Protein AF-A0A0S3RW88-F1 (afdb_monomer_lite)

Radius of gyration: 32.14 Å; chains: 1; bounding box: 77×31×117 Å

pLDDT: mean 81.36, std 10.89, range [35.03, 95.81]

Organism: NCBI:txid157739

Structure (mmCIF, N/CA/C/O backbone):
data_AF-A0A0S3RW88-F1
#
_entry.id   AF-A0A0S3RW88-F1
#
loop_
_atom_site.group_PDB
_atom_site.id
_atom_site.type_symbol
_atom_site.label_atom_id
_atom_site.label_alt_id
_atom_site.label_comp_id
_atom_site.label_asym_id
_atom_site.label_entity_id
_atom_site.label_seq_id
_atom_site.pdbx_PDB_ins_code
_atom_site.Cartn_x
_atom_site.Cartn_y
_atom_site.Cartn_z
_atom_site.occupancy
_atom_site.B_iso_or_equiv
_atom_site.auth_seq_id
_atom_site.auth_comp_id
_atom_site.auth_asym_id
_atom_site.auth_atom_id
_atom_site.pdbx_PDB_model_num
ATOM 1 N N . MET A 1 1 ? 28.737 15.268 -73.684 1.00 35.03 1 MET A N 1
ATOM 2 C CA . MET A 1 1 ? 29.223 15.616 -72.335 1.00 35.03 1 MET A CA 1
ATOM 3 C C . MET A 1 1 ? 28.100 15.257 -71.378 1.00 35.03 1 MET A C 1
ATOM 5 O O . MET A 1 1 ? 27.169 16.032 -71.216 1.00 35.03 1 MET A O 1
ATOM 9 N N . GLU A 1 2 ? 28.095 14.009 -70.914 1.00 37.69 2 GLU A N 1
ATOM 10 C CA . GLU A 1 2 ? 27.066 13.479 -70.016 1.00 37.69 2 GLU A CA 1
ATOM 11 C C . GLU A 1 2 ? 27.342 13.990 -68.601 1.00 37.69 2 GLU A C 1
ATOM 13 O O . GLU A 1 2 ? 28.443 13.830 -68.076 1.00 37.69 2 GLU A O 1
ATOM 18 N N . ILE A 1 3 ? 26.358 14.665 -68.015 1.00 40.94 3 ILE A N 1
ATOM 19 C CA . ILE A 1 3 ? 26.418 15.163 -66.643 1.00 40.94 3 ILE A CA 1
ATOM 20 C C . ILE A 1 3 ? 26.003 13.999 -65.740 1.00 40.94 3 ILE A C 1
ATOM 22 O O . ILE A 1 3 ? 24.859 13.553 -65.779 1.00 40.94 3 ILE A O 1
ATOM 26 N N . SER A 1 4 ? 26.944 13.493 -64.948 1.00 43.41 4 SER A N 1
ATOM 27 C CA . SER A 1 4 ? 26.723 12.463 -63.935 1.00 43.41 4 SER A CA 1
ATOM 28 C C . SER A 1 4 ? 25.819 12.989 -62.813 1.00 43.41 4 SER A C 1
ATOM 30 O O . SER A 1 4 ? 26.250 13.712 -61.919 1.00 43.41 4 SER A O 1
ATOM 32 N N . SER A 1 5 ? 24.544 12.611 -62.842 1.00 47.09 5 SER A N 1
ATOM 33 C CA . SER A 1 5 ? 23.534 12.989 -61.847 1.00 47.09 5 SER A CA 1
ATOM 34 C C . SER A 1 5 ? 23.153 11.819 -60.934 1.00 47.09 5 SER A C 1
ATOM 36 O O . SER A 1 5 ? 21.983 11.496 -60.760 1.00 47.09 5 SER A O 1
ATOM 38 N N . SER A 1 6 ? 24.134 11.180 -60.296 1.00 44.53 6 SER A N 1
ATOM 39 C CA . SER A 1 6 ? 23.879 10.236 -59.199 1.00 44.53 6 SER A CA 1
ATOM 40 C C . SER A 1 6 ? 24.257 10.867 -57.859 1.00 44.53 6 SER A C 1
ATOM 42 O O . SER A 1 6 ? 25.219 10.462 -57.206 1.00 44.53 6 SER A O 1
ATOM 44 N N . LEU A 1 7 ? 23.495 11.878 -57.433 1.00 46.88 7 LEU A N 1
ATOM 45 C CA . LEU A 1 7 ? 23.444 12.248 -56.019 1.00 46.88 7 LEU A CA 1
ATOM 46 C C . LEU A 1 7 ? 22.752 11.096 -55.285 1.00 46.88 7 LEU A C 1
ATOM 48 O O . LEU A 1 7 ? 21.527 11.015 -55.230 1.00 46.88 7 LEU A O 1
ATOM 52 N N . HIS A 1 8 ? 23.536 10.155 -54.762 1.00 56.28 8 HIS A N 1
ATOM 53 C CA . HIS A 1 8 ? 23.023 9.162 -53.829 1.00 56.28 8 HIS A CA 1
ATOM 54 C C . HIS A 1 8 ? 22.662 9.886 -52.533 1.00 56.28 8 HIS A C 1
ATOM 56 O O . HIS A 1 8 ? 23.506 10.080 -51.660 1.00 56.28 8 HIS A O 1
ATOM 62 N N . PHE A 1 9 ? 21.409 10.324 -52.419 1.00 69.06 9 PHE A N 1
ATOM 63 C CA . PHE A 1 9 ? 20.893 10.835 -51.159 1.00 69.06 9 PHE A CA 1
ATOM 64 C C . PHE A 1 9 ? 21.013 9.726 -50.117 1.00 69.06 9 PHE A C 1
ATOM 66 O O . PHE A 1 9 ? 20.508 8.613 -50.299 1.00 69.06 9 PHE A O 1
ATOM 73 N N . MET A 1 10 ? 21.713 10.020 -49.025 1.00 79.38 10 MET A N 1
ATOM 74 C CA . MET A 1 10 ? 21.667 9.168 -47.849 1.00 79.38 10 MET A CA 1
ATOM 75 C C . MET A 1 10 ? 20.208 9.139 -47.398 1.00 79.38 10 MET A C 1
ATOM 77 O O . MET A 1 10 ? 19.621 10.194 -47.199 1.00 79.38 10 MET A O 1
ATOM 81 N N . THR A 1 11 ? 19.611 7.951 -47.332 1.00 87.31 11 THR A N 1
ATOM 82 C CA . THR A 1 11 ? 18.253 7.744 -46.811 1.00 87.31 11 THR A CA 1
ATOM 83 C C . THR A 1 11 ? 18.341 7.076 -45.441 1.00 87.31 11 THR A C 1
ATOM 85 O O . THR A 1 11 ? 19.317 6.353 -45.194 1.00 87.31 11 THR A O 1
ATOM 88 N N . PRO A 1 12 ? 17.340 7.228 -44.554 1.00 87.19 12 PRO A N 1
ATOM 89 C CA . PRO A 1 12 ? 17.371 6.578 -43.244 1.00 87.19 12 PRO A CA 1
ATOM 90 C C . PRO A 1 12 ? 17.507 5.053 -43.346 1.00 87.19 12 PRO A C 1
ATOM 92 O O . PRO A 1 12 ? 18.296 4.445 -42.627 1.00 87.19 12 PRO A O 1
ATOM 95 N N . LYS A 1 13 ? 16.814 4.414 -44.299 1.00 86.75 13 LYS A N 1
ATOM 96 C CA . LYS A 1 13 ? 16.942 2.972 -44.578 1.00 86.75 13 LYS A CA 1
ATOM 97 C C . LYS A 1 13 ? 18.361 2.558 -44.991 1.00 86.75 13 LYS A C 1
ATOM 99 O O . LYS A 1 13 ? 18.870 1.538 -44.514 1.00 86.75 13 LYS A O 1
ATOM 104 N N . LEU A 1 14 ? 19.004 3.330 -45.873 1.00 86.44 14 LEU A N 1
ATOM 105 C CA . LEU A 1 14 ? 20.379 3.056 -46.297 1.00 86.44 14 LEU A CA 1
ATOM 106 C C . LEU A 1 14 ? 21.348 3.196 -45.118 1.00 86.44 14 LEU A C 1
ATOM 108 O O . LEU A 1 14 ? 22.191 2.322 -44.918 1.00 86.44 14 LEU A O 1
ATOM 112 N N . LEU A 1 15 ? 21.187 4.248 -44.310 1.00 87.69 15 LEU A N 1
ATOM 113 C CA . LEU A 1 15 ? 22.019 4.484 -43.134 1.00 87.69 15 LEU A CA 1
ATOM 114 C C . LEU A 1 15 ? 21.889 3.347 -42.113 1.00 87.69 15 LEU A C 1
ATOM 116 O O . LEU A 1 15 ? 22.904 2.768 -41.731 1.00 87.69 15 LEU A O 1
ATOM 120 N N . ARG A 1 16 ? 20.659 2.948 -41.758 1.00 89.62 16 ARG A N 1
ATOM 121 C CA . ARG A 1 16 ? 20.396 1.799 -40.873 1.00 89.62 16 ARG A CA 1
ATOM 122 C C . ARG A 1 16 ? 21.113 0.538 -41.352 1.00 89.62 16 ARG A C 1
ATOM 124 O O . ARG A 1 16 ? 21.865 -0.072 -40.598 1.00 89.62 16 ARG A O 1
ATOM 131 N N . THR A 1 17 ? 20.969 0.206 -42.637 1.00 87.06 17 THR A N 1
ATOM 132 C CA . THR A 1 17 ? 21.605 -0.979 -43.242 1.00 87.06 17 THR A CA 1
ATOM 133 C C . THR A 1 17 ? 23.132 -0.943 -43.121 1.00 87.06 17 THR A C 1
ATOM 135 O O . THR A 1 17 ? 23.762 -1.964 -42.837 1.00 87.06 17 THR A O 1
ATOM 138 N N . LEU A 1 18 ? 23.747 0.224 -43.337 1.00 86.62 18 LEU A N 1
ATOM 139 C CA . LEU A 1 18 ? 25.196 0.390 -43.222 1.00 86.62 18 LEU A CA 1
ATOM 140 C C . LEU A 1 18 ? 25.676 0.250 -41.774 1.00 86.62 18 LEU A C 1
ATOM 142 O O . LEU A 1 18 ? 26.698 -0.399 -41.541 1.00 86.62 18 LEU A O 1
ATOM 146 N N . LEU A 1 19 ? 24.944 0.822 -40.817 1.00 87.06 19 LEU A N 1
ATOM 147 C CA . LEU A 1 19 ? 25.287 0.769 -39.396 1.00 87.06 19 LEU A CA 1
ATOM 148 C C . LEU A 1 19 ? 25.163 -0.645 -38.829 1.00 87.06 19 LEU A C 1
ATOM 150 O O . LEU A 1 19 ? 26.108 -1.118 -38.199 1.00 87.06 19 LEU A O 1
ATOM 154 N N . ILE A 1 20 ? 24.074 -1.349 -39.150 1.00 87.50 20 ILE A N 1
ATOM 155 C CA . ILE A 1 20 ? 23.849 -2.746 -38.746 1.00 87.50 20 ILE A CA 1
ATOM 156 C C . ILE A 1 20 ? 24.973 -3.646 -39.281 1.00 87.50 20 ILE A C 1
ATOM 158 O O . ILE A 1 20 ? 25.571 -4.422 -38.538 1.00 87.50 20 ILE A O 1
ATOM 162 N N . ARG A 1 21 ? 25.331 -3.510 -40.567 1.00 84.88 21 ARG A N 1
ATOM 163 C CA . ARG A 1 21 ? 26.385 -4.335 -41.189 1.00 84.88 21 ARG A CA 1
ATOM 164 C C . ARG A 1 21 ? 27.776 -4.071 -40.628 1.00 84.88 21 ARG A C 1
ATOM 166 O O . ARG A 1 21 ? 28.598 -4.982 -40.590 1.00 84.88 21 ARG A O 1
ATOM 173 N N . ARG A 1 22 ? 28.081 -2.818 -40.289 1.00 79.06 22 ARG A N 1
ATOM 174 C CA . ARG A 1 22 ? 29.433 -2.408 -39.889 1.00 79.06 22 ARG A CA 1
ATOM 175 C C . ARG A 1 22 ? 29.649 -2.413 -38.377 1.00 79.06 22 ARG A C 1
ATOM 177 O O . ARG A 1 22 ? 30.801 -2.245 -37.992 1.00 79.06 22 ARG A O 1
ATOM 184 N N . LYS A 1 23 ? 28.595 -2.583 -37.563 1.00 69.38 23 LYS A N 1
ATOM 185 C CA . LYS A 1 23 ? 28.635 -2.517 -36.088 1.00 69.38 23 LYS A CA 1
ATOM 186 C C . LYS A 1 23 ? 29.467 -1.330 -35.591 1.00 69.38 23 LYS A C 1
ATOM 188 O O . LYS A 1 23 ? 30.365 -1.480 -34.771 1.00 69.38 23 LYS A O 1
ATOM 193 N N . ARG A 1 24 ? 29.250 -0.155 -36.190 1.00 66.44 24 ARG A N 1
ATOM 194 C CA . ARG A 1 24 ? 30.041 1.033 -35.857 1.00 66.44 24 ARG A CA 1
ATOM 195 C C . ARG A 1 24 ? 29.577 1.597 -34.527 1.00 66.44 24 ARG A C 1
ATOM 197 O O . ARG A 1 24 ? 28.447 2.061 -34.425 1.00 66.44 24 ARG A O 1
ATOM 204 N N . GLU A 1 25 ? 30.485 1.603 -33.567 1.00 59.81 25 GLU A N 1
ATOM 205 C CA . GLU A 1 25 ? 30.359 2.371 -32.337 1.00 59.81 25 GLU A CA 1
ATOM 206 C C . GLU A 1 25 ? 30.762 3.818 -32.625 1.00 59.81 25 GLU A C 1
ATOM 208 O O . GLU A 1 25 ? 31.811 4.091 -33.220 1.00 59.81 25 GLU A O 1
ATOM 213 N N . PHE A 1 26 ? 29.915 4.761 -32.235 1.00 66.25 26 PHE A N 1
ATOM 214 C CA . PHE A 1 26 ? 30.247 6.177 -32.281 1.00 66.25 26 PHE A CA 1
ATOM 215 C C . PHE A 1 26 ? 30.673 6.618 -30.882 1.00 66.25 26 PHE A C 1
ATOM 217 O O . PHE A 1 26 ? 30.132 6.160 -29.882 1.00 66.25 26 PHE A O 1
ATOM 224 N N . LYS A 1 27 ? 31.654 7.520 -30.815 1.00 68.88 27 LYS A N 1
ATOM 225 C CA . LYS A 1 27 ? 32.153 8.063 -29.541 1.00 68.88 27 LYS A CA 1
ATOM 226 C C . LYS A 1 27 ? 31.468 9.366 -29.129 1.00 68.88 27 LYS A C 1
ATOM 228 O O . LYS A 1 27 ? 31.556 9.747 -27.969 1.00 68.88 27 LYS A O 1
ATOM 233 N N . ASP A 1 28 ? 30.822 10.053 -30.072 1.00 83.62 28 ASP A N 1
ATOM 234 C CA . ASP A 1 28 ? 30.107 11.301 -29.808 1.00 83.62 28 ASP A CA 1
ATOM 235 C C . ASP A 1 28 ? 28.610 11.044 -29.617 1.00 83.62 28 ASP A C 1
ATOM 237 O O . ASP A 1 28 ? 27.907 10.623 -30.540 1.00 83.62 28 ASP A O 1
ATOM 241 N N . ARG A 1 29 ? 28.127 11.343 -28.410 1.00 84.06 29 ARG A N 1
ATOM 242 C CA . ARG A 1 29 ? 26.732 11.167 -28.005 1.00 84.06 29 ARG A CA 1
ATOM 243 C C . ARG A 1 29 ? 25.775 12.004 -28.850 1.00 84.06 29 ARG A C 1
ATOM 245 O O . ARG A 1 29 ? 24.722 11.505 -29.241 1.00 84.06 29 ARG A O 1
ATOM 252 N N . ASN A 1 30 ? 26.133 13.250 -29.154 1.00 86.62 30 ASN A N 1
ATOM 253 C CA . ASN A 1 30 ? 25.253 14.143 -29.908 1.00 86.62 30 ASN A CA 1
ATOM 254 C C . ASN A 1 30 ? 25.086 13.651 -31.348 1.00 86.62 30 ASN A C 1
ATOM 256 O O . ASN A 1 30 ? 23.960 13.539 -31.834 1.00 86.62 30 ASN A O 1
ATOM 260 N N . ALA A 1 31 ? 26.184 13.259 -32.003 1.00 87.38 31 ALA A N 1
ATOM 261 C CA . ALA A 1 31 ? 26.123 12.624 -33.314 1.00 87.38 31 ALA A CA 1
ATOM 262 C C . ALA A 1 31 ? 25.291 11.331 -33.309 1.00 87.38 31 ALA A C 1
ATOM 264 O O . ALA A 1 31 ? 24.544 11.098 -34.260 1.00 87.38 31 ALA A O 1
ATOM 265 N N . MET A 1 32 ? 25.369 10.502 -32.260 1.00 86.50 32 MET A N 1
ATOM 266 C CA . MET A 1 32 ? 24.546 9.287 -32.161 1.00 86.50 32 MET A CA 1
ATOM 267 C C . MET A 1 32 ? 23.061 9.589 -32.058 1.00 86.50 32 MET A C 1
ATOM 269 O O . MET A 1 32 ? 22.279 8.985 -32.787 1.00 86.50 32 MET A O 1
ATOM 273 N N . ILE A 1 33 ? 22.679 10.531 -31.197 1.00 88.88 33 ILE A N 1
ATOM 274 C CA . ILE A 1 33 ? 21.278 10.921 -31.024 1.00 88.88 33 ILE A CA 1
ATOM 275 C C . ILE A 1 33 ? 20.720 11.487 -32.333 1.00 88.88 33 ILE A C 1
ATOM 277 O O . ILE A 1 33 ? 19.652 11.061 -32.762 1.00 88.88 33 ILE A O 1
ATOM 281 N N . LEU A 1 34 ? 21.468 12.357 -33.021 1.00 89.69 34 LEU A N 1
ATOM 282 C CA . LEU A 1 34 ? 21.076 12.884 -34.335 1.00 89.69 34 LEU A CA 1
ATOM 283 C C . LEU A 1 34 ? 20.964 11.775 -35.391 1.00 89.69 34 LEU A C 1
ATOM 285 O O . LEU A 1 34 ? 20.054 11.771 -36.221 1.00 89.69 34 LEU A O 1
ATOM 289 N N . THR A 1 35 ? 21.876 10.802 -35.356 1.00 89.62 35 THR A N 1
ATOM 290 C CA . THR A 1 35 ? 21.844 9.641 -36.255 1.00 89.62 35 THR A CA 1
ATOM 2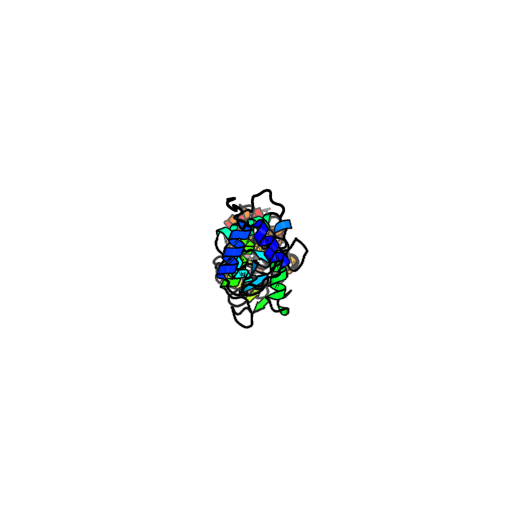91 C C . THR A 1 35 ? 20.618 8.774 -35.983 1.00 89.62 35 THR A C 1
ATOM 293 O O . THR A 1 35 ? 19.966 8.330 -36.929 1.00 89.62 35 THR A O 1
ATOM 296 N N . LEU A 1 36 ? 20.283 8.547 -34.710 1.00 91.12 36 LEU A N 1
ATOM 297 C CA . LEU A 1 36 ? 19.084 7.827 -34.300 1.00 91.12 36 LEU A CA 1
ATOM 298 C C . LEU A 1 36 ? 17.834 8.579 -34.759 1.00 91.12 36 LEU A C 1
ATOM 300 O O . LEU A 1 36 ? 16.996 7.994 -35.434 1.00 91.12 36 LEU A O 1
ATOM 304 N N . GLU A 1 37 ? 17.736 9.875 -34.473 1.00 91.25 37 GLU A N 1
ATOM 305 C CA . GLU A 1 37 ? 16.624 10.728 -34.895 1.00 91.25 37 GLU A CA 1
ATOM 306 C C . GLU A 1 37 ? 16.382 10.638 -36.405 1.00 91.25 37 GLU A C 1
ATOM 308 O O . GLU A 1 37 ? 15.253 10.402 -36.850 1.00 91.25 37 GLU A O 1
ATOM 313 N N . TYR A 1 38 ? 17.458 10.723 -37.189 1.00 90.62 38 TYR A N 1
ATOM 314 C CA . TYR A 1 38 ? 17.403 10.553 -38.632 1.00 90.62 38 TYR A CA 1
ATOM 315 C C . TYR A 1 38 ? 16.965 9.137 -39.040 1.00 90.62 38 TYR A C 1
ATOM 317 O O . TYR A 1 38 ? 16.101 8.990 -39.903 1.00 90.62 38 TYR A O 1
ATOM 325 N N . CYS A 1 39 ? 17.498 8.088 -38.399 1.00 89.12 39 CYS A N 1
ATOM 326 C CA . CYS A 1 39 ? 17.121 6.689 -38.651 1.00 89.12 39 CYS A CA 1
ATOM 327 C C . CYS A 1 39 ? 15.656 6.385 -38.317 1.00 89.12 39 CYS A C 1
ATOM 329 O O . CYS A 1 39 ? 15.074 5.486 -38.921 1.00 89.12 39 CYS A O 1
ATOM 331 N N . LEU A 1 40 ? 15.076 7.113 -37.363 1.00 89.19 40 LEU A N 1
ATOM 332 C CA . LEU A 1 40 ? 13.672 7.009 -36.985 1.00 89.19 40 LEU A CA 1
ATOM 333 C C . LEU A 1 40 ? 12.781 7.954 -37.817 1.00 89.19 40 LEU A C 1
ATOM 335 O O . LEU A 1 40 ? 11.558 7.928 -37.672 1.00 89.19 40 LEU A O 1
ATOM 339 N N . HIS A 1 41 ? 13.344 8.829 -38.662 1.00 87.88 41 HIS A N 1
ATOM 340 C CA . HIS A 1 41 ? 12.597 9.868 -39.384 1.00 87.88 41 HIS A CA 1
ATOM 341 C C . HIS A 1 41 ? 11.526 9.303 -40.324 1.00 87.88 41 HIS A C 1
ATOM 343 O O . HIS A 1 41 ? 10.406 9.806 -40.339 1.00 87.88 41 HIS A O 1
ATOM 349 N N . ASP A 1 42 ? 11.850 8.229 -41.044 1.00 85.19 42 ASP A N 1
ATOM 350 C CA . ASP A 1 42 ? 10.976 7.571 -42.022 1.00 85.19 42 ASP A CA 1
ATOM 351 C C . ASP A 1 42 ? 10.045 6.504 -41.415 1.00 85.19 42 ASP A C 1
ATOM 353 O O . ASP A 1 42 ? 9.341 5.809 -42.152 1.00 85.19 42 ASP A O 1
ATOM 357 N N . LEU A 1 43 ? 10.008 6.370 -40.083 1.00 79.50 43 LEU A N 1
ATOM 358 C CA . LEU A 1 43 ? 9.090 5.454 -39.412 1.00 79.50 43 LEU A CA 1
ATOM 359 C C . LEU A 1 43 ? 7.654 5.980 -39.489 1.00 79.50 43 LEU A C 1
ATOM 361 O O . LEU A 1 43 ? 7.268 6.925 -38.801 1.00 79.50 43 LEU A O 1
ATOM 365 N N . GLN A 1 44 ? 6.853 5.326 -40.326 1.00 71.44 44 GLN A N 1
ATOM 366 C CA . GLN A 1 44 ? 5.406 5.508 -40.407 1.00 71.44 44 GLN A CA 1
ATOM 367 C C . GLN A 1 44 ? 4.681 4.391 -39.649 1.00 71.44 44 GLN A C 1
ATOM 369 O O . GLN A 1 44 ? 5.242 3.319 -39.420 1.00 71.44 44 GLN A O 1
ATOM 374 N N . LYS A 1 45 ? 3.405 4.613 -39.300 1.00 63.31 45 LYS A N 1
ATOM 375 C CA . LYS A 1 45 ? 2.608 3.675 -38.487 1.00 63.31 45 LYS A CA 1
ATOM 376 C C . LYS A 1 45 ? 2.437 2.264 -39.093 1.00 63.31 45 LYS A C 1
ATOM 378 O O . LYS A 1 45 ? 2.006 1.353 -38.403 1.00 63.31 45 LYS A O 1
ATOM 383 N N . SER A 1 46 ? 2.784 2.066 -40.363 1.00 57.66 46 SER A N 1
ATOM 384 C CA . SER A 1 46 ? 2.659 0.799 -41.094 1.00 57.66 46 SER A CA 1
ATOM 385 C C . SER A 1 46 ? 3.980 0.046 -41.316 1.00 57.66 46 SER A C 1
ATOM 387 O O . SER A 1 46 ? 3.975 -0.984 -41.991 1.00 57.66 46 SER A O 1
ATOM 389 N N . LEU A 1 47 ? 5.120 0.537 -40.809 1.00 60.56 47 LEU A N 1
ATOM 390 C CA . LEU A 1 47 ? 6.417 -0.101 -41.059 1.00 60.56 47 LEU A CA 1
ATOM 391 C C . LEU A 1 47 ? 6.649 -1.343 -40.182 1.00 60.56 47 LEU A C 1
ATOM 393 O O . LEU A 1 47 ? 6.434 -1.312 -38.974 1.00 60.56 47 LEU A O 1
ATOM 397 N N . GLN A 1 48 ? 7.187 -2.403 -40.790 1.00 65.88 48 GLN A N 1
ATOM 398 C CA . GLN A 1 48 ? 7.738 -3.558 -40.076 1.00 65.88 48 GLN A CA 1
ATOM 399 C C . GLN A 1 48 ? 9.045 -3.164 -39.374 1.00 65.88 48 GLN A C 1
ATOM 401 O O . GLN A 1 48 ? 9.963 -2.634 -40.008 1.00 65.88 48 GLN A O 1
ATOM 406 N N . PHE A 1 49 ? 9.149 -3.441 -38.073 1.00 73.25 49 PHE A N 1
ATOM 407 C CA . PHE A 1 49 ? 10.306 -3.082 -37.241 1.00 73.25 49 PHE A CA 1
ATOM 408 C C . PHE A 1 49 ? 11.576 -3.891 -37.554 1.00 73.25 49 PHE A C 1
ATOM 410 O O . PHE A 1 49 ? 12.643 -3.584 -37.028 1.00 73.25 49 PHE A O 1
ATOM 417 N N . ASP A 1 50 ? 11.504 -4.855 -38.478 1.00 78.06 50 ASP A N 1
ATOM 418 C CA . ASP A 1 50 ? 12.625 -5.672 -38.973 1.00 78.06 50 ASP A CA 1
ATOM 419 C C . ASP A 1 50 ? 13.808 -4.832 -39.444 1.00 78.06 50 ASP A C 1
A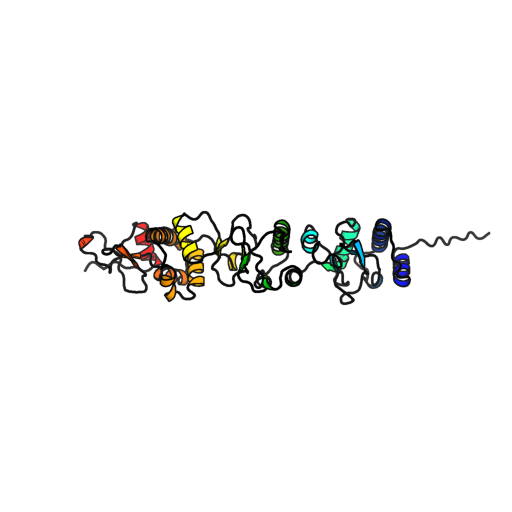TOM 421 O O . ASP A 1 50 ? 14.968 -5.190 -39.262 1.00 78.06 50 ASP A O 1
ATOM 425 N N . CYS A 1 51 ? 13.517 -3.657 -39.993 1.00 80.19 51 CYS A N 1
ATOM 426 C CA . CYS A 1 51 ? 14.520 -2.711 -40.460 1.00 80.19 51 CYS A CA 1
ATOM 427 C C . CYS A 1 51 ? 15.273 -1.962 -39.342 1.00 80.19 51 CYS A C 1
ATOM 429 O O . CYS A 1 51 ? 16.220 -1.234 -39.646 1.00 80.19 51 CYS A O 1
ATOM 431 N N . LEU A 1 52 ? 14.853 -2.099 -38.081 1.00 84.19 52 LEU A N 1
ATOM 432 C CA . LEU A 1 52 ? 15.543 -1.566 -36.902 1.00 84.19 52 LEU A CA 1
ATOM 433 C C . LEU A 1 52 ? 16.358 -2.635 -36.167 1.00 84.19 52 LEU A C 1
ATOM 435 O O . LEU A 1 52 ? 17.219 -2.269 -35.374 1.00 84.19 52 LEU A O 1
ATOM 439 N N . CYS A 1 53 ? 16.119 -3.923 -36.437 1.00 87.38 53 CYS A N 1
ATOM 440 C CA . CYS A 1 53 ? 16.783 -5.017 -35.734 1.00 87.38 53 CYS A CA 1
ATOM 441 C C . CYS A 1 53 ? 18.312 -4.951 -35.903 1.00 87.38 53 CYS A C 1
ATOM 443 O O . CYS A 1 53 ? 18.824 -4.870 -37.024 1.00 87.38 53 CYS A O 1
ATOM 445 N N . GLY A 1 54 ? 19.043 -5.015 -34.790 1.00 86.19 54 GLY A N 1
ATOM 446 C CA . GLY A 1 54 ? 20.498 -4.927 -34.730 1.00 86.19 54 GLY A CA 1
ATOM 447 C C . GLY A 1 54 ? 21.064 -3.511 -34.864 1.00 86.19 54 GLY A C 1
ATOM 448 O O . GLY A 1 54 ? 22.274 -3.378 -35.047 1.00 86.19 54 GLY A O 1
ATOM 449 N N . LEU A 1 55 ? 20.240 -2.453 -34.823 1.00 89.38 55 LEU A N 1
ATOM 450 C CA . LEU A 1 55 ? 20.704 -1.063 -34.938 1.00 89.38 55 LEU A CA 1
ATOM 451 C C . LEU A 1 55 ? 21.356 -0.596 -33.621 1.00 89.38 55 LEU A C 1
ATOM 453 O O . LEU A 1 55 ? 20.619 -0.371 -32.662 1.00 89.38 55 LEU A O 1
ATOM 457 N N . PRO A 1 56 ? 22.689 -0.386 -33.554 1.00 89.19 56 PRO A N 1
ATOM 458 C CA . PRO A 1 56 ? 23.423 -0.130 -32.309 1.00 89.19 56 PRO A CA 1
ATOM 459 C C . PRO A 1 56 ? 23.415 1.360 -31.936 1.00 89.19 56 PRO A C 1
ATOM 461 O O . PRO A 1 56 ? 24.462 1.994 -31.830 1.00 89.19 56 PRO A O 1
ATOM 464 N N . LEU A 1 57 ? 22.224 1.953 -31.851 1.00 89.88 57 LEU A N 1
ATOM 465 C CA . LEU A 1 57 ? 22.050 3.394 -31.642 1.00 89.88 57 LEU A CA 1
ATOM 466 C C . LEU A 1 57 ? 21.166 3.746 -30.447 1.00 89.88 57 LEU A C 1
ATOM 468 O O . LEU A 1 57 ? 20.935 4.930 -30.234 1.00 89.88 57 LEU A O 1
ATOM 472 N N . LEU A 1 58 ? 20.639 2.773 -29.703 1.00 90.44 58 LEU A N 1
ATOM 473 C CA . LEU A 1 58 ? 19.703 3.047 -28.616 1.00 90.44 58 LEU A CA 1
ATOM 474 C C . LEU A 1 58 ? 20.476 3.551 -27.384 1.00 90.44 58 LEU A C 1
ATOM 476 O O . LEU A 1 58 ? 21.207 2.757 -26.792 1.00 90.44 58 LEU A O 1
ATOM 480 N N . PRO A 1 59 ? 20.362 4.837 -26.994 1.00 90.69 59 PRO A N 1
ATOM 481 C CA . PRO A 1 59 ? 21.053 5.353 -25.818 1.00 90.69 59 PRO A CA 1
ATOM 482 C C . PRO A 1 59 ? 20.407 4.814 -24.543 1.00 90.69 59 PRO A C 1
ATOM 484 O O . PRO A 1 59 ? 19.182 4.855 -24.397 1.00 90.69 59 PRO A O 1
ATOM 487 N N . VAL A 1 60 ? 21.235 4.355 -23.610 1.00 90.44 60 VAL A N 1
ATOM 488 C CA . VAL A 1 60 ? 20.800 3.895 -22.288 1.00 90.44 60 VAL A CA 1
ATOM 489 C C . VAL A 1 60 ? 21.342 4.799 -21.178 1.00 90.44 60 VAL A C 1
ATOM 491 O O . VAL A 1 60 ? 22.281 5.571 -21.372 1.00 90.44 60 VAL A O 1
ATOM 494 N N . ALA A 1 61 ? 20.708 4.757 -20.008 1.00 87.38 61 ALA A N 1
ATOM 495 C CA . ALA A 1 61 ? 20.902 5.715 -18.924 1.00 87.38 61 ALA A CA 1
ATOM 496 C C . ALA A 1 61 ? 22.281 5.630 -18.245 1.00 87.38 61 ALA A C 1
ATOM 498 O O . ALA A 1 61 ? 22.676 6.577 -17.569 1.00 87.38 61 ALA A O 1
ATOM 499 N N . ASP A 1 62 ? 23.034 4.540 -18.434 1.00 86.62 62 ASP A N 1
ATOM 500 C CA . ASP A 1 62 ? 24.442 4.451 -18.009 1.00 86.62 62 ASP A CA 1
ATOM 501 C C . ASP A 1 62 ? 25.409 5.228 -18.927 1.00 86.62 62 ASP A C 1
ATOM 503 O O . ASP A 1 62 ? 26.606 5.304 -18.650 1.00 86.62 62 ASP A O 1
ATOM 507 N N . GLY A 1 63 ? 24.894 5.831 -20.005 1.00 85.31 63 GLY A N 1
ATOM 508 C CA . GLY A 1 63 ? 25.659 6.580 -20.998 1.00 85.31 63 GLY A CA 1
ATOM 509 C C . GLY A 1 63 ? 26.216 5.723 -22.136 1.00 85.31 63 GLY A C 1
ATOM 510 O O . GLY A 1 63 ? 26.854 6.271 -23.038 1.00 85.31 63 GLY A O 1
ATOM 511 N N . SER A 1 64 ? 25.985 4.408 -22.112 1.00 88.62 64 SER A N 1
ATOM 512 C CA . SER A 1 64 ? 26.316 3.502 -23.208 1.00 88.62 64 SER A CA 1
ATOM 513 C C . SER A 1 64 ? 25.206 3.454 -24.267 1.00 88.62 64 SER A C 1
ATOM 515 O O . SER A 1 64 ? 24.183 4.142 -24.184 1.00 88.62 64 SER A O 1
ATOM 517 N N . PHE A 1 65 ? 25.434 2.659 -25.311 1.00 87.88 65 PHE A N 1
ATOM 518 C CA . PHE A 1 65 ? 24.486 2.460 -26.398 1.00 87.88 65 PHE A CA 1
ATOM 519 C C . PHE A 1 65 ? 24.290 0.971 -26.639 1.00 87.88 65 PHE A C 1
ATOM 521 O O . PHE A 1 65 ? 25.252 0.202 -26.642 1.00 87.88 65 PHE A O 1
ATOM 528 N N . THR A 1 66 ? 23.046 0.581 -26.890 1.00 90.00 66 THR A N 1
ATOM 529 C CA . THR A 1 66 ? 22.660 -0.801 -27.170 1.00 90.00 66 THR A CA 1
ATOM 530 C C . THR A 1 66 ? 21.992 -0.936 -28.540 1.00 90.00 66 THR A C 1
ATOM 532 O O . THR A 1 66 ? 21.663 0.056 -29.205 1.00 90.00 66 THR A O 1
ATOM 535 N N . SER A 1 67 ? 21.844 -2.173 -29.008 1.00 90.12 67 SER A N 1
ATOM 536 C CA . SER A 1 67 ? 21.115 -2.486 -30.234 1.00 90.12 67 SER A CA 1
ATOM 537 C C . SER A 1 67 ? 19.612 -2.488 -30.009 1.00 90.12 67 SER A C 1
ATOM 539 O O . SER A 1 67 ? 19.151 -2.906 -28.959 1.00 90.12 67 SER A O 1
ATOM 541 N N . ILE A 1 68 ? 18.845 -2.038 -31.006 1.00 89.88 68 ILE A N 1
ATOM 542 C CA . ILE A 1 68 ? 17.401 -2.292 -31.059 1.00 89.88 68 ILE A CA 1
ATOM 543 C C . ILE A 1 68 ? 17.208 -3.693 -31.621 1.00 89.88 68 ILE A C 1
ATOM 545 O O . ILE A 1 68 ? 17.511 -3.920 -32.790 1.00 89.88 68 ILE A O 1
ATOM 549 N N . ASP A 1 69 ? 16.689 -4.617 -30.823 1.00 90.06 69 ASP A N 1
ATOM 550 C CA . ASP A 1 69 ? 16.478 -6.003 -31.240 1.00 90.06 69 ASP A CA 1
ATOM 551 C C . ASP A 1 69 ? 15.007 -6.417 -31.200 1.00 90.06 69 ASP A C 1
ATOM 553 O O . ASP A 1 69 ? 14.147 -5.745 -30.622 1.00 90.06 69 ASP A O 1
ATOM 557 N N . MET A 1 70 ? 14.703 -7.532 -31.865 1.00 87.88 70 MET A N 1
ATOM 558 C CA . MET A 1 70 ? 13.367 -8.122 -31.854 1.00 87.88 70 MET A CA 1
ATOM 559 C C . MET A 1 70 ? 12.980 -8.617 -30.469 1.00 87.88 70 MET A C 1
ATOM 561 O O . MET A 1 70 ? 13.825 -8.996 -29.657 1.00 87.88 70 MET A O 1
ATOM 565 N N . LYS A 1 71 ? 11.674 -8.662 -30.202 1.00 85.69 71 LYS A N 1
ATOM 566 C CA . LYS A 1 71 ? 11.171 -9.197 -28.939 1.00 85.69 71 LYS A CA 1
ATOM 567 C C . LYS A 1 71 ? 11.707 -10.615 -28.689 1.00 85.69 71 LYS A C 1
ATOM 569 O O . LYS A 1 71 ? 11.600 -11.495 -29.536 1.00 85.69 71 LYS A O 1
ATOM 574 N N . GLY A 1 72 ? 12.265 -10.829 -27.496 1.00 79.50 72 GLY A N 1
ATOM 575 C CA . GLY A 1 72 ? 12.854 -12.109 -27.083 1.00 79.50 72 GLY A CA 1
ATOM 576 C C . GLY A 1 72 ? 14.316 -12.309 -27.496 1.00 79.50 72 GLY A C 1
ATOM 577 O O . GLY A 1 72 ? 14.924 -13.291 -27.078 1.00 79.50 72 GLY A O 1
ATOM 578 N N . VAL A 1 73 ? 14.894 -11.382 -28.265 1.00 81.56 73 VAL A N 1
ATOM 579 C CA . VAL A 1 73 ? 16.325 -11.355 -28.578 1.00 81.56 73 VAL A CA 1
ATOM 580 C C . VAL A 1 73 ? 17.019 -10.404 -27.605 1.00 81.56 73 VAL A C 1
ATOM 582 O O . VAL A 1 73 ? 16.715 -9.215 -27.563 1.00 81.56 73 VAL A O 1
ATOM 585 N N . GLY A 1 74 ? 17.957 -10.939 -26.822 1.00 76.75 74 GLY A N 1
ATOM 586 C CA . GLY A 1 74 ? 18.728 -10.162 -25.851 1.00 76.75 74 GLY A CA 1
ATOM 587 C C . GLY A 1 74 ? 17.943 -9.765 -24.598 1.00 76.75 74 GLY A C 1
ATOM 588 O O . GLY A 1 74 ? 16.878 -10.307 -24.290 1.00 76.75 74 GLY A O 1
ATOM 589 N N . GLU A 1 75 ? 18.513 -8.831 -23.842 1.00 82.44 75 GLU A N 1
ATOM 590 C CA . GLU A 1 75 ? 17.867 -8.270 -22.658 1.00 82.44 75 GLU A CA 1
ATOM 591 C C . GLU A 1 75 ? 16.798 -7.247 -23.050 1.00 82.44 75 GLU A C 1
ATOM 593 O O . GLU A 1 75 ? 16.882 -6.580 -24.082 1.00 82.44 75 GLU A O 1
ATOM 598 N N . ARG A 1 76 ? 15.766 -7.138 -22.211 1.00 87.06 76 ARG A N 1
ATOM 599 C CA . ARG A 1 76 ? 14.680 -6.178 -22.397 1.00 87.06 76 ARG A CA 1
ATOM 600 C C . ARG A 1 76 ? 15.167 -4.781 -22.028 1.00 87.06 76 ARG A C 1
ATOM 602 O O . ARG A 1 76 ? 15.748 -4.607 -20.959 1.00 87.06 76 ARG A O 1
ATOM 609 N N . VAL A 1 77 ? 14.864 -3.807 -22.880 1.00 89.31 77 VAL A N 1
ATOM 610 C CA . VAL A 1 77 ? 15.160 -2.393 -22.634 1.00 89.31 77 VAL A CA 1
ATOM 611 C C . VAL A 1 77 ? 13.861 -1.674 -22.283 1.00 89.31 77 VAL A C 1
ATOM 613 O O . VAL A 1 77 ? 12.824 -1.874 -22.919 1.00 89.31 77 VAL A O 1
ATOM 616 N N . TYR A 1 78 ? 13.895 -0.857 -21.241 1.00 88.56 78 TYR A N 1
ATOM 617 C CA . TYR A 1 78 ? 12.742 -0.151 -20.710 1.00 88.56 78 TYR A CA 1
ATOM 618 C C . TYR A 1 78 ? 12.759 1.304 -21.135 1.00 88.56 78 TYR A C 1
ATOM 620 O O . TYR A 1 78 ? 13.776 1.984 -21.015 1.00 88.56 78 TYR A O 1
ATOM 628 N N . ILE A 1 79 ? 11.613 1.789 -21.596 1.00 88.62 79 ILE A N 1
ATOM 629 C CA . ILE A 1 79 ? 11.370 3.211 -21.813 1.00 88.62 79 ILE A CA 1
ATOM 630 C C . ILE A 1 79 ? 10.364 3.712 -20.779 1.00 88.62 79 ILE A C 1
ATOM 632 O O . ILE A 1 79 ? 9.316 3.101 -20.563 1.00 88.62 79 ILE A O 1
ATOM 636 N N . ALA A 1 80 ? 10.715 4.815 -20.129 1.00 84.88 80 ALA A N 1
ATOM 637 C CA . ALA A 1 80 ? 9.909 5.446 -19.097 1.00 84.88 80 ALA A CA 1
ATOM 638 C C . ALA A 1 80 ? 8.889 6.428 -19.694 1.00 84.88 80 ALA A C 1
ATOM 640 O O . ALA A 1 80 ? 9.198 7.181 -20.627 1.00 84.88 80 ALA A O 1
ATOM 641 N N . ARG A 1 81 ? 7.684 6.448 -19.115 1.00 79.38 81 ARG A N 1
ATOM 642 C CA . ARG A 1 81 ? 6.640 7.457 -19.326 1.00 79.38 81 ARG A CA 1
ATOM 643 C C . ARG A 1 81 ? 6.659 8.446 -18.154 1.00 79.38 81 ARG A C 1
ATOM 645 O O . ARG A 1 81 ? 6.278 8.110 -17.036 1.00 79.38 81 ARG A O 1
ATOM 652 N N . GLY A 1 82 ? 7.102 9.677 -18.409 1.00 74.94 82 GLY A N 1
ATOM 653 C CA . GLY A 1 82 ? 7.161 10.727 -17.385 1.00 74.94 82 GLY A CA 1
ATOM 654 C C . GLY A 1 82 ? 8.181 10.427 -16.279 1.00 74.94 82 GLY A C 1
ATOM 655 O O . GLY A 1 82 ? 9.335 10.105 -16.563 1.00 74.94 82 GLY A O 1
ATOM 656 N N . ASP A 1 83 ? 7.749 10.515 -15.019 1.00 69.56 83 ASP A N 1
ATOM 657 C CA . ASP A 1 83 ? 8.629 10.476 -13.835 1.00 69.56 83 ASP A CA 1
ATOM 658 C C . ASP A 1 83 ? 9.175 9.074 -13.496 1.00 69.56 83 ASP A C 1
ATOM 660 O O . ASP A 1 83 ? 10.034 8.913 -12.628 1.00 69.56 83 ASP A O 1
ATOM 664 N N . GLU A 1 84 ? 8.727 8.052 -14.226 1.00 73.56 84 GLU A N 1
ATOM 665 C CA . GLU A 1 84 ? 9.197 6.663 -14.165 1.00 73.56 84 GLU A CA 1
ATOM 666 C C . GLU A 1 84 ? 10.723 6.514 -14.259 1.00 73.56 84 GLU A C 1
ATOM 668 O O . GLU A 1 84 ? 11.302 5.592 -13.681 1.00 73.56 84 GLU A O 1
ATOM 673 N N . CYS A 1 85 ? 11.383 7.446 -14.951 1.00 73.06 85 CYS A N 1
ATOM 674 C CA . CYS A 1 85 ? 12.835 7.505 -15.062 1.00 73.06 85 CYS A CA 1
ATOM 675 C C . CYS A 1 85 ? 13.526 7.485 -13.696 1.00 73.06 85 CYS A C 1
ATOM 677 O O . CYS A 1 85 ? 14.493 6.748 -13.512 1.00 73.06 85 CYS A O 1
ATOM 679 N N . GLY A 1 86 ? 13.028 8.262 -12.727 1.00 74.81 86 GLY A N 1
ATOM 680 C CA . GLY A 1 86 ? 13.643 8.355 -11.399 1.00 74.81 86 GLY A CA 1
ATOM 681 C C . GLY A 1 86 ? 13.554 7.052 -10.602 1.00 74.81 86 GLY A C 1
ATOM 682 O O . GLY A 1 86 ? 14.404 6.781 -9.763 1.00 74.81 86 GLY A O 1
ATOM 683 N N . LEU A 1 87 ? 12.572 6.208 -10.917 1.00 75.62 87 LEU A N 1
ATOM 684 C CA . LEU A 1 87 ? 12.331 4.926 -10.255 1.00 75.62 87 LEU A CA 1
ATOM 685 C C . LEU A 1 87 ? 13.401 3.884 -10.625 1.00 75.62 87 LEU A C 1
ATOM 687 O O . LEU A 1 87 ? 13.745 3.027 -9.814 1.00 75.62 87 LEU A O 1
ATOM 691 N N . LEU A 1 88 ? 13.936 3.976 -11.846 1.00 76.31 88 LEU A N 1
ATOM 692 C CA . LEU A 1 88 ? 14.880 3.012 -12.424 1.00 76.31 88 LEU A CA 1
ATOM 693 C C . LEU A 1 88 ? 16.326 3.505 -12.501 1.00 76.31 88 LEU A C 1
ATOM 695 O O . LEU A 1 88 ? 17.233 2.699 -12.743 1.00 76.31 88 LEU A O 1
ATOM 699 N N . LYS A 1 89 ? 16.530 4.817 -12.336 1.00 71.75 89 LYS A N 1
ATOM 700 C CA . LYS A 1 89 ? 17.795 5.512 -12.595 1.00 71.75 89 LYS A CA 1
ATOM 701 C C . LYS A 1 89 ? 18.977 4.954 -11.809 1.00 71.75 89 LYS A C 1
ATOM 703 O O . LYS A 1 89 ? 20.088 5.011 -12.309 1.00 71.75 89 LYS A O 1
ATOM 708 N N . ASP A 1 90 ? 18.745 4.380 -10.635 1.00 72.19 90 ASP A N 1
ATOM 709 C CA . ASP A 1 90 ? 19.823 3.876 -9.775 1.00 72.19 90 ASP A CA 1
ATOM 710 C C . ASP A 1 90 ? 19.953 2.342 -9.814 1.00 72.19 90 ASP A C 1
ATOM 712 O O . ASP A 1 90 ? 20.813 1.765 -9.154 1.00 72.19 90 ASP A O 1
ATOM 716 N N . SER A 1 91 ? 19.099 1.657 -10.583 1.00 70.19 91 SER A N 1
ATOM 717 C CA . SER A 1 91 ? 18.885 0.205 -10.466 1.00 70.19 91 SER A CA 1
ATOM 718 C C . SER A 1 91 ? 19.287 -0.569 -11.713 1.00 70.19 91 SER A C 1
ATOM 720 O O . SER A 1 91 ? 19.924 -1.618 -11.637 1.00 70.19 91 SER A O 1
ATOM 722 N N . ILE A 1 92 ? 18.849 -0.083 -12.875 1.00 77.19 92 ILE A N 1
ATOM 723 C CA . ILE A 1 92 ? 18.958 -0.793 -14.154 1.00 77.19 92 ILE A CA 1
ATOM 724 C C . ILE A 1 92 ? 19.326 0.174 -15.281 1.00 77.19 92 ILE A C 1
ATOM 726 O O . ILE A 1 92 ? 18.727 0.169 -16.352 1.00 77.19 92 ILE A O 1
ATOM 730 N N . THR A 1 93 ? 20.336 1.008 -15.037 1.00 82.38 93 THR A N 1
ATOM 731 C CA . THR A 1 93 ? 20.812 2.042 -15.972 1.00 82.38 93 THR A CA 1
ATOM 732 C C . THR A 1 93 ? 21.174 1.503 -17.358 1.00 82.38 93 THR A C 1
ATOM 734 O O . THR A 1 93 ? 20.845 2.134 -18.355 1.00 82.38 93 THR A O 1
ATOM 737 N N . HIS A 1 94 ? 21.768 0.310 -17.429 1.00 84.69 94 HIS A N 1
ATOM 738 C CA . HIS A 1 94 ? 22.123 -0.385 -18.675 1.00 84.69 94 HIS A CA 1
ATOM 739 C C . HIS A 1 94 ? 20.914 -0.923 -19.467 1.00 84.69 94 HIS A C 1
ATOM 741 O O . HIS A 1 94 ? 21.041 -1.257 -20.642 1.00 84.69 94 HIS A O 1
ATOM 747 N N . GLN A 1 95 ? 19.735 -1.019 -18.840 1.00 86.12 95 GLN A N 1
ATOM 748 C CA . GLN A 1 95 ? 18.481 -1.480 -19.457 1.00 86.12 95 GLN A CA 1
ATOM 749 C C . GLN A 1 95 ? 17.443 -0.362 -19.579 1.00 86.12 95 GLN A C 1
ATOM 751 O O . GLN A 1 95 ? 16.324 -0.627 -20.000 1.00 86.12 95 GLN A O 1
ATOM 756 N N . LEU A 1 96 ? 17.765 0.873 -19.203 1.00 88.31 96 LEU A N 1
ATOM 757 C CA . LEU A 1 96 ? 16.843 2.004 -19.242 1.00 88.31 96 LEU A CA 1
ATOM 758 C C . LEU A 1 96 ? 17.229 2.926 -20.391 1.00 88.31 96 LEU A C 1
ATOM 760 O O . LEU A 1 96 ? 18.373 3.357 -20.442 1.00 88.31 96 LEU A O 1
ATOM 764 N N . VAL A 1 97 ? 16.295 3.265 -21.280 1.00 89.12 97 VAL A N 1
ATOM 765 C CA . VAL A 1 97 ? 16.516 4.298 -22.302 1.00 89.12 97 VAL A CA 1
ATOM 766 C C . VAL A 1 97 ? 16.840 5.626 -21.619 1.00 89.12 97 VAL A C 1
ATOM 768 O O . VAL A 1 97 ? 16.157 6.024 -20.676 1.00 89.12 97 VAL A O 1
ATOM 771 N N . ASP A 1 98 ? 17.871 6.316 -22.103 1.00 88.69 98 ASP A N 1
ATOM 772 C CA . ASP A 1 98 ? 18.281 7.606 -21.553 1.00 88.69 98 ASP A CA 1
ATOM 773 C C . ASP A 1 98 ? 17.128 8.625 -21.602 1.00 88.69 98 ASP A C 1
ATOM 775 O O . ASP A 1 98 ? 16.549 8.893 -22.654 1.00 88.69 98 ASP A O 1
ATOM 779 N N . CYS A 1 99 ? 16.807 9.217 -20.454 1.00 84.56 99 CYS A N 1
ATOM 780 C CA . CYS A 1 99 ? 15.719 10.181 -20.307 1.00 84.56 99 CYS A CA 1
ATOM 781 C C . CYS A 1 99 ? 16.072 11.584 -20.828 1.00 84.56 99 CYS A C 1
ATOM 783 O O . CYS A 1 99 ? 15.195 12.435 -20.930 1.00 84.56 99 CYS A O 1
ATOM 785 N N . ALA A 1 100 ? 17.341 11.838 -21.168 1.00 85.88 100 ALA A N 1
ATOM 786 C CA . ALA A 1 100 ? 17.811 13.099 -21.742 1.00 85.88 100 ALA A CA 1
ATOM 787 C C . ALA A 1 100 ? 17.812 13.109 -23.287 1.00 85.88 100 ALA A C 1
ATOM 789 O O . ALA A 1 100 ? 18.454 13.965 -23.901 1.00 85.88 100 ALA A O 1
ATOM 790 N N . ILE A 1 101 ? 17.138 12.152 -23.934 1.00 89.62 101 ILE A N 1
ATOM 791 C CA . ILE A 1 101 ? 16.952 12.157 -25.391 1.00 89.62 101 ILE A CA 1
ATOM 792 C C . ILE A 1 101 ? 15.934 13.225 -25.836 1.00 89.62 101 ILE A C 1
ATOM 794 O O . ILE A 1 101 ? 15.042 13.583 -25.067 1.00 89.62 101 ILE A O 1
ATOM 798 N N . PRO A 1 102 ? 16.010 13.707 -27.092 1.00 91.31 102 PRO A N 1
ATOM 799 C CA . PRO A 1 102 ? 15.023 14.630 -27.644 1.00 91.31 102 PRO A CA 1
ATOM 800 C C . PRO A 1 102 ? 13.603 14.048 -27.640 1.00 91.31 102 PRO A C 1
ATOM 802 O O . PRO A 1 102 ? 13.409 12.862 -27.914 1.00 91.31 102 PRO A O 1
ATOM 805 N N . GLU A 1 103 ? 12.606 14.905 -27.414 1.00 88.88 103 GLU A N 1
ATOM 806 C CA . GLU A 1 103 ? 11.188 14.524 -27.306 1.00 88.88 103 GLU A CA 1
ATOM 807 C C . GLU A 1 103 ? 10.678 13.762 -28.541 1.00 88.88 103 GLU A C 1
ATOM 809 O O . GLU A 1 103 ? 10.001 12.744 -28.416 1.00 88.88 103 GLU A O 1
ATOM 814 N N . GLU A 1 104 ? 11.076 14.176 -29.747 1.00 88.69 104 GLU A N 1
ATOM 815 C CA . GLU A 1 104 ? 10.695 13.484 -30.985 1.00 88.69 104 GLU A CA 1
ATOM 816 C C . GLU A 1 104 ? 11.255 12.059 -31.080 1.00 88.69 104 GLU A C 1
ATOM 818 O O . GLU A 1 104 ? 10.591 11.156 -31.601 1.00 88.69 104 GLU A O 1
ATOM 823 N N . VAL A 1 105 ? 12.462 11.831 -30.557 1.00 90.62 105 VAL A N 1
ATOM 824 C CA . VAL A 1 105 ? 13.072 10.497 -30.486 1.00 90.62 105 VAL A CA 1
ATOM 825 C C . VAL A 1 105 ? 12.333 9.659 -29.448 1.00 90.62 105 VAL A C 1
ATOM 827 O O . VAL A 1 105 ? 11.923 8.537 -29.753 1.00 90.62 105 VAL A O 1
ATOM 830 N N . HIS A 1 106 ? 12.093 10.220 -28.258 1.00 90.88 106 HIS A N 1
ATOM 831 C CA . HIS A 1 106 ? 11.341 9.563 -27.185 1.00 90.88 106 HIS A CA 1
ATOM 832 C C . HIS A 1 106 ? 9.946 9.130 -27.650 1.00 90.88 106 HIS A C 1
ATOM 834 O O . HIS A 1 106 ? 9.583 7.963 -27.502 1.00 90.88 106 HIS A O 1
ATOM 840 N N . ARG A 1 107 ? 9.208 10.015 -28.331 1.00 89.19 107 ARG A N 1
ATOM 841 C CA . ARG A 1 107 ? 7.873 9.741 -28.884 1.00 89.19 107 ARG A CA 1
ATOM 842 C C . ARG A 1 107 ? 7.870 8.561 -29.856 1.00 89.19 107 ARG A C 1
ATOM 844 O O . ARG A 1 107 ? 6.955 7.738 -29.837 1.00 89.19 107 ARG A O 1
ATOM 851 N N . LYS A 1 108 ? 8.893 8.448 -30.707 1.00 89.75 108 LYS A N 1
ATOM 852 C CA . LYS A 1 108 ? 9.020 7.333 -31.659 1.00 89.75 108 LYS A CA 1
ATOM 853 C C . LYS A 1 108 ? 9.419 6.030 -30.986 1.00 89.75 108 LYS A C 1
ATOM 855 O O . LYS A 1 108 ? 8.907 4.982 -31.368 1.00 89.75 108 LYS A O 1
ATOM 860 N N . LEU A 1 109 ? 10.289 6.084 -29.982 1.00 90.62 109 LEU A N 1
ATOM 861 C CA . LEU A 1 109 ? 10.623 4.913 -29.174 1.00 90.62 109 LEU A CA 1
ATOM 862 C C . LEU A 1 109 ? 9.414 4.434 -28.360 1.00 90.62 109 LEU A C 1
ATOM 864 O O . LEU A 1 109 ? 9.193 3.231 -28.270 1.00 90.62 109 LEU A O 1
ATOM 868 N N . CYS A 1 110 ? 8.578 5.350 -27.860 1.00 89.56 110 CYS A N 1
ATOM 869 C CA . CYS A 1 110 ? 7.295 5.005 -27.252 1.00 89.56 110 CYS A CA 1
ATOM 870 C C . CYS A 1 110 ? 6.392 4.282 -28.252 1.00 89.56 110 CYS A C 1
ATOM 872 O O . CYS A 1 110 ? 5.887 3.209 -27.944 1.00 89.56 110 CYS A O 1
ATOM 874 N N . TYR A 1 111 ? 6.254 4.810 -29.471 1.00 88.25 111 TYR A N 1
ATOM 875 C CA . TYR A 1 111 ? 5.493 4.137 -30.525 1.00 88.25 111 TYR A CA 1
ATOM 876 C C . TYR A 1 111 ? 6.020 2.718 -30.807 1.00 88.25 111 TYR A C 1
ATOM 878 O O . TYR A 1 111 ? 5.241 1.773 -30.888 1.00 88.25 111 TYR A O 1
ATOM 886 N N . ILE A 1 112 ? 7.342 2.546 -30.898 1.00 88.62 112 ILE A N 1
ATOM 887 C CA . ILE A 1 112 ? 7.974 1.229 -31.071 1.00 88.62 112 ILE A CA 1
ATOM 888 C C . ILE A 1 112 ? 7.626 0.296 -29.899 1.00 88.62 112 ILE A C 1
ATOM 890 O O . ILE A 1 112 ? 7.244 -0.851 -30.130 1.00 88.62 112 ILE A O 1
ATOM 894 N N . ALA A 1 113 ? 7.703 0.784 -28.660 1.00 88.88 113 ALA A N 1
ATOM 895 C CA . ALA A 1 113 ? 7.376 0.005 -27.468 1.00 88.88 113 ALA A CA 1
ATOM 896 C C . ALA A 1 113 ? 5.889 -0.398 -27.398 1.00 88.88 113 ALA A C 1
ATOM 898 O O . ALA A 1 113 ? 5.578 -1.489 -26.930 1.00 88.88 113 ALA A O 1
ATOM 899 N N . GLU A 1 114 ? 4.966 0.435 -27.896 1.00 87.88 114 GLU A N 1
ATOM 900 C CA . GLU A 1 114 ? 3.521 0.133 -27.930 1.00 87.88 114 GLU A CA 1
ATOM 901 C C . GLU A 1 114 ? 3.176 -1.016 -28.878 1.00 87.88 114 GLU A C 1
ATOM 903 O O . GLU A 1 114 ? 2.233 -1.763 -28.630 1.00 87.88 114 GLU A O 1
ATOM 908 N N . THR A 1 115 ? 3.940 -1.176 -29.958 1.00 83.31 115 THR A N 1
ATOM 909 C CA . THR A 1 115 ? 3.700 -2.246 -30.937 1.00 83.31 115 THR A CA 1
ATOM 910 C C . THR A 1 115 ? 4.189 -3.625 -30.499 1.00 83.31 115 THR A C 1
ATOM 912 O O . THR A 1 115 ? 3.893 -4.602 -31.184 1.00 83.31 115 THR A O 1
ATOM 915 N N . ASP A 1 116 ? 4.939 -3.714 -29.391 1.00 81.44 116 ASP A N 1
ATOM 916 C CA . ASP A 1 116 ? 5.429 -4.966 -28.789 1.00 81.44 116 ASP A CA 1
ATOM 917 C C . ASP A 1 116 ? 6.239 -5.870 -29.756 1.00 81.44 116 ASP A C 1
ATOM 919 O O . ASP A 1 116 ? 6.397 -7.072 -29.541 1.00 81.44 116 ASP A O 1
ATOM 923 N N . GLY A 1 117 ? 6.775 -5.292 -30.840 1.00 83.00 117 GLY A N 1
ATOM 924 C CA . GLY A 1 117 ? 7.575 -6.000 -31.847 1.00 83.00 117 GLY A CA 1
ATOM 925 C C . GLY A 1 117 ? 9.073 -6.067 -31.529 1.00 83.00 117 GLY A C 1
ATOM 926 O O . GLY A 1 117 ? 9.782 -6.929 -32.042 1.00 83.00 117 GLY A O 1
ATOM 927 N N . THR A 1 118 ? 9.569 -5.183 -30.662 1.00 87.75 118 THR A N 1
ATOM 928 C CA . THR A 1 118 ? 10.990 -5.108 -30.280 1.00 87.75 118 THR A CA 1
ATOM 929 C C . THR A 1 118 ? 11.188 -5.490 -28.813 1.00 87.75 118 THR A C 1
ATOM 931 O O . THR A 1 118 ? 10.231 -5.676 -28.065 1.00 87.75 118 THR A O 1
ATOM 934 N N . HIS A 1 119 ? 12.438 -5.608 -28.373 1.00 89.06 119 HIS A N 1
ATOM 935 C CA . HIS A 1 119 ? 12.774 -5.767 -26.958 1.00 89.06 119 HIS A CA 1
ATOM 936 C C . HIS A 1 119 ? 12.579 -4.482 -26.122 1.00 89.06 119 HIS A C 1
ATOM 938 O O . HIS A 1 119 ? 12.765 -4.529 -24.905 1.00 89.06 119 HIS A O 1
ATOM 944 N N . ILE A 1 120 ? 12.218 -3.354 -26.757 1.00 89.75 120 ILE A N 1
ATOM 945 C CA . ILE A 1 120 ? 11.898 -2.096 -26.080 1.00 89.75 120 ILE A CA 1
ATOM 946 C C . ILE A 1 120 ? 10.464 -2.198 -25.575 1.00 89.75 120 ILE A C 1
ATOM 948 O O . ILE A 1 120 ? 9.546 -2.487 -26.340 1.00 89.75 120 ILE A O 1
ATOM 952 N N . SER A 1 121 ? 10.259 -1.949 -24.289 1.00 88.12 121 SER A N 1
ATOM 953 C CA . SER A 1 121 ? 8.941 -2.044 -23.666 1.00 88.12 121 SER A CA 1
ATOM 954 C C . SER A 1 121 ? 8.763 -0.986 -22.591 1.00 88.12 121 SER A C 1
ATOM 956 O O . SER A 1 121 ? 9.739 -0.491 -22.029 1.00 88.12 121 SER A O 1
ATOM 958 N N . PHE A 1 122 ? 7.516 -0.658 -22.277 1.00 86.44 122 PHE A N 1
ATOM 959 C CA . PHE A 1 122 ? 7.233 0.141 -21.093 1.00 86.44 122 PHE A CA 1
ATOM 960 C C . PHE A 1 122 ? 7.488 -0.656 -19.818 1.00 86.44 122 PHE A C 1
ATOM 962 O O . PHE A 1 122 ? 7.482 -1.894 -19.800 1.00 86.44 122 PHE A O 1
ATOM 969 N N . LEU A 1 123 ? 7.668 0.083 -18.730 1.00 77.25 123 LEU A N 1
ATOM 970 C CA . LEU A 1 123 ? 7.507 -0.453 -17.391 1.00 77.25 123 LEU A CA 1
ATOM 971 C C . LEU A 1 123 ? 6.136 -1.142 -17.278 1.00 77.25 123 LEU A C 1
ATOM 973 O O . LEU A 1 123 ? 5.111 -0.618 -17.704 1.00 77.25 123 LEU A O 1
ATOM 977 N N . SER A 1 124 ? 6.138 -2.368 -16.755 1.00 71.50 124 SER A N 1
ATOM 978 C CA . SER A 1 124 ? 4.920 -3.154 -16.518 1.00 71.50 124 SER A CA 1
ATOM 979 C C . SER A 1 124 ? 4.712 -3.337 -15.022 1.00 71.50 124 SER A C 1
ATOM 981 O O . SER A 1 124 ? 5.676 -3.275 -14.262 1.00 71.50 124 SER A O 1
ATOM 983 N N . CYS A 1 125 ? 3.489 -3.623 -14.574 1.00 65.88 125 CYS A N 1
ATOM 984 C CA . CYS A 1 125 ? 3.180 -3.854 -13.153 1.00 65.88 125 CYS A CA 1
ATOM 985 C C . CYS A 1 125 ? 4.031 -4.978 -12.534 1.00 65.88 125 CYS A C 1
ATOM 987 O O . CYS A 1 125 ? 4.359 -4.948 -11.356 1.00 65.88 125 CYS A O 1
ATOM 989 N N . GLN A 1 126 ? 4.425 -5.962 -13.347 1.00 65.25 126 GLN A N 1
ATOM 990 C CA . GLN A 1 126 ? 5.217 -7.120 -12.921 1.00 65.25 126 GLN A CA 1
ATOM 991 C C . GLN A 1 126 ? 6.710 -6.809 -12.746 1.00 65.25 126 GLN A C 1
ATOM 993 O O . GLN A 1 126 ? 7.464 -7.619 -12.206 1.00 65.25 126 GLN A O 1
ATOM 998 N N . LEU A 1 127 ? 7.171 -5.672 -13.266 1.00 68.25 127 LEU A N 1
ATOM 999 C CA . LEU A 1 127 ? 8.578 -5.303 -13.243 1.00 68.25 127 LEU A CA 1
ATOM 1000 C C . LEU A 1 127 ? 9.025 -4.774 -11.875 1.00 68.25 127 LEU A C 1
ATOM 1002 O O . LEU A 1 127 ? 10.071 -5.234 -11.421 1.00 68.25 127 LEU A O 1
ATOM 1006 N N . PRO A 1 128 ? 8.262 -3.911 -11.174 1.00 68.38 128 PRO A N 1
ATOM 1007 C CA . PRO A 1 128 ? 8.570 -3.532 -9.805 1.00 68.38 128 PRO A CA 1
ATOM 1008 C C . PRO A 1 128 ? 8.847 -4.723 -8.883 1.00 68.38 128 PRO A C 1
ATOM 1010 O O . PRO A 1 128 ? 9.856 -4.683 -8.202 1.00 68.38 128 PRO A O 1
ATOM 1013 N N . GLU A 1 129 ? 8.084 -5.828 -8.913 1.00 69.88 129 GLU A N 1
ATOM 1014 C CA . GLU A 1 129 ? 8.401 -7.008 -8.071 1.00 69.88 129 GLU A CA 1
ATOM 1015 C C . GLU A 1 129 ? 9.819 -7.545 -8.348 1.00 69.88 129 GLU A C 1
ATOM 1017 O O . GLU A 1 129 ? 10.569 -7.843 -7.419 1.00 69.88 129 GLU A O 1
ATOM 1022 N N . LYS A 1 130 ? 10.228 -7.604 -9.622 1.00 72.00 130 LYS A N 1
ATOM 1023 C CA . LYS A 1 130 ? 11.580 -8.030 -10.025 1.00 72.00 130 LYS A CA 1
ATOM 1024 C C . LYS A 1 130 ? 12.654 -7.004 -9.672 1.00 72.00 130 LYS A C 1
ATOM 1026 O O . LYS A 1 130 ? 13.792 -7.383 -9.406 1.00 72.00 130 LYS A O 1
ATOM 1031 N N . LEU A 1 131 ? 12.311 -5.720 -9.704 1.00 70.69 131 LEU A N 1
ATOM 1032 C CA . LEU A 1 131 ? 13.207 -4.634 -9.321 1.00 70.69 131 LEU A CA 1
ATOM 1033 C C . LEU A 1 131 ? 13.423 -4.612 -7.813 1.00 70.69 131 LEU A C 1
ATOM 1035 O O . LEU A 1 131 ? 14.562 -4.461 -7.396 1.00 70.69 131 LEU A O 1
ATOM 1039 N N . LEU A 1 132 ? 12.381 -4.849 -7.011 1.00 73.62 132 LEU A N 1
ATOM 1040 C CA . LEU A 1 132 ? 12.477 -4.921 -5.553 1.00 73.62 132 LEU A CA 1
ATOM 1041 C C . LEU A 1 132 ? 13.486 -5.998 -5.119 1.00 73.62 132 LEU A C 1
ATOM 1043 O O . LEU A 1 132 ? 14.312 -5.724 -4.257 1.00 73.62 132 LEU A O 1
ATOM 1047 N N . VAL A 1 133 ? 13.510 -7.163 -5.785 1.00 74.62 133 VAL A N 1
ATOM 1048 C CA . VAL A 1 133 ? 14.524 -8.218 -5.549 1.00 74.62 133 VAL A CA 1
ATOM 1049 C C . VAL A 1 133 ? 15.953 -7.721 -5.793 1.00 74.62 133 VAL A C 1
ATOM 1051 O O . VAL A 1 133 ? 16.873 -8.133 -5.095 1.00 74.62 133 VAL A O 1
ATOM 1054 N N . LYS A 1 134 ? 16.161 -6.869 -6.803 1.00 70.31 134 LYS A N 1
ATOM 1055 C CA . LYS A 1 134 ? 17.487 -6.324 -7.133 1.00 70.31 134 LYS A CA 1
ATOM 1056 C C . LYS A 1 134 ? 17.871 -5.127 -6.263 1.00 70.31 134 LYS A C 1
ATOM 1058 O O . LYS A 1 134 ? 19.057 -4.869 -6.093 1.00 70.31 134 LYS A O 1
ATOM 1063 N N . LEU A 1 135 ? 16.880 -4.374 -5.795 1.00 68.31 135 LEU A N 1
ATOM 1064 C CA . LEU A 1 135 ? 17.062 -3.079 -5.147 1.00 68.31 135 LEU A CA 1
ATOM 1065 C C . LEU A 1 135 ? 17.129 -3.154 -3.636 1.00 68.31 135 LEU A C 1
ATOM 1067 O O . LEU A 1 135 ? 17.772 -2.313 -3.013 1.00 68.31 135 LEU A O 1
ATOM 1071 N N . HIS A 1 136 ? 16.436 -4.121 -3.050 1.00 70.25 136 HIS A N 1
ATOM 1072 C CA . HIS A 1 136 ? 16.348 -4.232 -1.611 1.00 70.25 136 HIS A CA 1
ATOM 1073 C C . HIS A 1 136 ? 17.247 -5.343 -1.087 1.00 70.25 136 HIS A C 1
ATOM 1075 O O . HIS A 1 136 ? 17.506 -6.322 -1.793 1.00 70.25 136 HIS A O 1
ATOM 1081 N N . PRO A 1 137 ? 17.704 -5.209 0.169 1.00 72.25 137 PRO A N 1
ATOM 1082 C CA . PRO A 1 137 ? 18.346 -6.307 0.866 1.00 72.25 137 PRO A CA 1
ATOM 1083 C C . PRO A 1 137 ? 17.457 -7.554 0.796 1.00 72.25 137 PRO A C 1
ATOM 1085 O O . PRO A 1 137 ? 16.232 -7.460 0.920 1.00 72.25 137 PRO A O 1
ATOM 1088 N N . VAL A 1 138 ? 18.058 -8.725 0.586 1.00 70.44 138 VAL A N 1
ATOM 1089 C CA . VAL A 1 138 ? 17.320 -9.994 0.437 1.00 70.44 138 VAL A CA 1
ATOM 1090 C C . VAL A 1 138 ? 16.468 -10.274 1.681 1.00 70.44 138 VAL A C 1
ATOM 1092 O O . VAL A 1 138 ? 15.393 -10.861 1.593 1.00 70.44 138 VAL A O 1
ATOM 1095 N N . GLU A 1 139 ? 16.908 -9.770 2.833 1.00 76.69 139 GLU A N 1
ATOM 1096 C CA . GLU A 1 139 ? 16.251 -9.868 4.133 1.00 76.69 139 GLU A CA 1
ATOM 1097 C C . GLU A 1 139 ? 14.922 -9.106 4.201 1.00 76.69 139 GLU A C 1
ATOM 1099 O O . GLU A 1 139 ? 14.131 -9.353 5.105 1.00 76.69 139 GLU A O 1
ATOM 1104 N N . TRP A 1 140 ? 14.658 -8.177 3.274 1.00 83.38 140 TRP A N 1
ATOM 1105 C CA . TRP A 1 140 ? 13.378 -7.470 3.208 1.00 83.38 140 TRP A CA 1
ATOM 1106 C C . TRP A 1 140 ? 12.283 -8.335 2.598 1.00 83.38 140 TRP A C 1
ATOM 1108 O O . TRP A 1 140 ? 11.107 -8.155 2.916 1.00 83.38 140 TRP A O 1
ATOM 1118 N N . GLN A 1 141 ? 12.638 -9.280 1.730 1.00 81.31 141 GLN A N 1
ATOM 1119 C CA . GLN A 1 141 ? 11.651 -10.153 1.121 1.00 81.31 141 GLN A CA 1
ATOM 1120 C C . GLN A 1 141 ? 11.024 -11.039 2.207 1.00 81.31 141 GLN A C 1
ATOM 1122 O O . GLN A 1 141 ? 11.718 -11.780 2.894 1.00 81.31 141 GLN A O 1
ATOM 1127 N N . HIS A 1 142 ? 9.700 -10.973 2.351 1.00 78.94 142 HIS A N 1
ATOM 1128 C CA . HIS A 1 142 ? 8.908 -11.636 3.397 1.00 78.94 142 HIS A CA 1
ATOM 1129 C C . HIS A 1 142 ? 9.080 -11.097 4.826 1.00 78.94 142 HIS A C 1
ATOM 1131 O O . HIS A 1 142 ? 8.475 -11.648 5.749 1.00 78.94 142 HIS A O 1
ATOM 1137 N N . ALA A 1 143 ? 9.843 -10.022 5.032 1.00 78.56 143 ALA A N 1
ATOM 1138 C CA . ALA A 1 143 ? 9.887 -9.366 6.331 1.00 78.56 143 ALA A CA 1
ATOM 1139 C C . ALA A 1 143 ? 8.579 -8.612 6.587 1.00 78.56 143 ALA A C 1
ATOM 1141 O O . ALA A 1 143 ? 8.189 -7.748 5.804 1.00 78.56 143 ALA A O 1
ATOM 1142 N N . GLN A 1 144 ? 7.924 -8.910 7.712 1.00 74.25 144 GLN A N 1
ATOM 1143 C CA . GLN A 1 144 ? 6.680 -8.237 8.106 1.00 74.25 144 GLN A CA 1
ATOM 1144 C C . GLN A 1 144 ? 6.899 -6.752 8.401 1.00 74.25 144 GLN A C 1
ATOM 1146 O O . GLN A 1 144 ? 6.062 -5.924 8.053 1.00 74.25 144 GLN A O 1
ATOM 1151 N N . GLN A 1 145 ? 8.030 -6.427 9.026 1.00 79.44 145 GLN A N 1
ATOM 1152 C CA . GLN A 1 145 ? 8.445 -5.073 9.354 1.00 79.44 145 GLN A CA 1
ATOM 1153 C C . GLN A 1 145 ? 9.965 -4.979 9.251 1.00 79.44 145 GLN A C 1
ATOM 1155 O O . GLN A 1 145 ? 10.682 -5.875 9.699 1.00 79.44 145 GLN A O 1
ATOM 1160 N N . VAL A 1 146 ? 10.453 -3.882 8.682 1.00 81.62 146 VAL A N 1
ATOM 1161 C CA . VAL A 1 146 ? 11.874 -3.552 8.601 1.00 81.62 146 VAL A CA 1
ATOM 1162 C C . VAL A 1 146 ? 12.097 -2.145 9.120 1.00 81.62 146 VAL A C 1
ATOM 1164 O O . VAL A 1 146 ? 11.308 -1.234 8.861 1.00 81.62 146 VAL A O 1
ATOM 1167 N N . ARG A 1 147 ? 13.205 -1.967 9.838 1.00 82.88 147 ARG A N 1
ATOM 1168 C CA . ARG A 1 147 ? 13.675 -0.637 10.205 1.00 82.88 1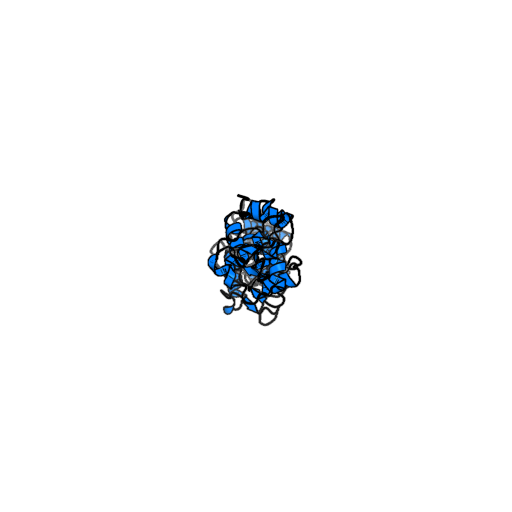47 ARG A CA 1
ATOM 1169 C C . ARG A 1 147 ? 14.178 0.060 8.949 1.00 82.88 147 ARG A C 1
ATOM 1171 O O . ARG A 1 147 ? 15.091 -0.432 8.281 1.00 82.88 147 ARG A O 1
ATOM 1178 N N . TRP A 1 148 ? 13.576 1.196 8.651 1.00 84.00 148 TRP A N 1
ATOM 1179 C CA . TRP A 1 148 ? 13.849 1.994 7.478 1.00 84.00 148 TRP A CA 1
ATOM 1180 C C . TRP A 1 148 ? 14.568 3.286 7.861 1.00 84.00 148 TRP A C 1
ATOM 1182 O O . TRP A 1 148 ? 14.157 4.028 8.750 1.00 84.00 148 TRP A O 1
ATOM 1192 N N . THR A 1 149 ? 15.685 3.544 7.197 1.00 82.75 149 THR A N 1
ATOM 1193 C CA . THR A 1 149 ? 16.493 4.749 7.344 1.00 82.75 149 THR A CA 1
ATOM 1194 C C . THR A 1 149 ? 16.794 5.275 5.937 1.00 82.75 149 THR A C 1
ATOM 1196 O O . THR A 1 149 ? 17.670 4.725 5.263 1.00 82.75 149 THR A O 1
ATOM 1199 N N . PRO A 1 150 ? 16.043 6.287 5.456 1.00 81.50 150 PRO A N 1
ATOM 1200 C CA . PRO A 1 150 ? 16.089 6.722 4.061 1.00 81.50 150 PRO A CA 1
ATOM 1201 C C . PRO A 1 150 ? 17.507 7.015 3.566 1.00 81.50 150 PRO A C 1
ATOM 1203 O O . PRO A 1 150 ? 18.236 7.798 4.171 1.00 81.50 150 PRO A O 1
ATOM 1206 N N . GLY A 1 151 ? 17.887 6.406 2.439 1.00 74.12 151 GLY A N 1
ATOM 1207 C CA . GLY A 1 151 ? 19.156 6.672 1.754 1.00 74.12 151 GLY A CA 1
ATOM 1208 C C . GLY A 1 151 ? 20.415 6.113 2.431 1.00 74.12 151 GLY A C 1
ATOM 1209 O O . GLY A 1 151 ? 21.511 6.304 1.906 1.00 74.12 151 GLY A O 1
ATOM 1210 N N . ILE A 1 152 ? 20.297 5.408 3.562 1.00 75.88 152 ILE A N 1
ATOM 1211 C CA . ILE A 1 152 ? 21.436 4.787 4.257 1.00 75.88 152 ILE A CA 1
ATOM 1212 C C . ILE A 1 152 ? 21.464 3.282 3.958 1.00 75.88 152 ILE A C 1
ATOM 1214 O O . ILE A 1 152 ? 20.422 2.647 3.847 1.00 75.88 152 ILE A O 1
ATOM 1218 N N . HIS A 1 153 ? 22.654 2.686 3.818 1.00 68.31 153 HIS A N 1
ATOM 1219 C CA . HIS A 1 153 ? 22.838 1.241 3.586 1.00 68.31 153 HIS A CA 1
ATOM 1220 C C . HIS A 1 153 ? 22.070 0.676 2.372 1.00 68.31 153 HIS A C 1
ATOM 1222 O O . HIS A 1 153 ? 21.540 -0.429 2.436 1.00 68.31 153 HIS A O 1
ATOM 1228 N N . CYS A 1 154 ? 22.018 1.423 1.263 1.00 69.31 154 CYS A N 1
ATOM 1229 C CA . CYS A 1 154 ? 21.273 1.049 0.049 1.00 69.31 154 CYS A CA 1
ATOM 1230 C C . CYS A 1 154 ? 19.753 0.919 0.259 1.00 69.31 154 CYS A C 1
ATOM 1232 O O . CYS A 1 154 ? 19.061 0.305 -0.549 1.00 69.31 154 CYS A O 1
ATOM 1234 N N . GLN A 1 155 ? 19.215 1.495 1.336 1.00 77.25 155 GLN A N 1
ATOM 1235 C CA . GLN A 1 155 ? 17.776 1.581 1.533 1.00 77.25 155 GLN A CA 1
ATOM 1236 C C . GLN A 1 155 ? 17.173 2.688 0.660 1.00 77.25 155 GLN A C 1
ATOM 1238 O O . GLN A 1 155 ? 17.824 3.713 0.427 1.00 77.25 155 GLN A O 1
ATOM 1243 N N . PRO A 1 156 ? 15.921 2.521 0.200 1.00 77.75 156 PRO A N 1
ATOM 1244 C CA . PRO A 1 156 ? 15.277 3.497 -0.664 1.00 77.75 156 PRO A CA 1
ATOM 1245 C C . PRO A 1 156 ? 15.166 4.853 0.035 1.00 77.75 156 PRO A C 1
ATOM 1247 O O . PRO A 1 156 ? 14.867 4.930 1.233 1.00 77.75 156 PRO A O 1
ATOM 1250 N N . SER A 1 157 ? 15.408 5.922 -0.720 1.00 82.19 157 SER A N 1
ATOM 1251 C CA . SER A 1 157 ? 15.174 7.286 -0.258 1.00 82.19 157 SER A CA 1
ATOM 1252 C C . SER A 1 157 ? 13.676 7.582 -0.148 1.00 82.19 157 SER A C 1
ATOM 1254 O O . SER A 1 157 ? 12.822 6.833 -0.633 1.00 82.19 157 SER A O 1
ATOM 1256 N N . GLU A 1 158 ? 13.360 8.701 0.500 1.00 80.56 158 GLU A N 1
ATOM 1257 C CA . GLU A 1 158 ? 12.005 9.250 0.541 1.00 80.56 158 GLU A CA 1
ATOM 1258 C C . GLU A 1 158 ? 11.443 9.454 -0.873 1.00 80.56 158 GLU A C 1
ATOM 1260 O O . GLU A 1 158 ? 10.394 8.907 -1.215 1.00 80.56 158 GLU A O 1
ATOM 1265 N N . ASP A 1 159 ? 12.199 10.168 -1.709 1.00 81.75 159 ASP A N 1
ATOM 1266 C CA . ASP A 1 159 ? 11.812 10.522 -3.075 1.00 81.75 159 ASP A CA 1
ATOM 1267 C C . ASP A 1 159 ? 11.553 9.283 -3.934 1.00 81.75 159 ASP A C 1
ATOM 1269 O O . ASP A 1 159 ? 10.577 9.223 -4.683 1.00 81.75 159 ASP A O 1
ATOM 1273 N N . TRP A 1 160 ? 12.391 8.251 -3.790 1.00 81.81 160 TRP A N 1
ATOM 1274 C CA . TRP A 1 160 ? 12.220 7.009 -4.534 1.00 81.81 160 TRP A CA 1
ATOM 1275 C C . TRP A 1 160 ? 10.934 6.279 -4.132 1.00 81.81 160 TRP A C 1
ATOM 1277 O O . TRP A 1 160 ? 10.188 5.817 -4.997 1.00 81.81 160 TRP A O 1
ATOM 1287 N N . LEU A 1 161 ? 10.622 6.214 -2.831 1.00 79.62 161 LEU A N 1
ATOM 1288 C CA . LEU A 1 161 ? 9.362 5.628 -2.365 1.00 79.62 161 LEU A CA 1
ATOM 1289 C C . LEU A 1 161 ? 8.157 6.424 -2.868 1.00 79.62 161 LEU A C 1
ATOM 1291 O O . LEU A 1 161 ? 7.144 5.821 -3.221 1.00 79.62 161 LEU A O 1
ATOM 1295 N N . GLN A 1 162 ? 8.256 7.752 -2.956 1.00 79.56 162 GLN A N 1
ATOM 1296 C CA . GLN A 1 162 ? 7.188 8.571 -3.522 1.00 79.56 162 GLN A CA 1
ATOM 1297 C C . GLN A 1 162 ? 6.968 8.283 -5.015 1.00 79.56 162 GLN A C 1
ATOM 1299 O O . GLN A 1 162 ? 5.823 8.132 -5.447 1.00 79.56 162 GLN A O 1
ATOM 1304 N N . LEU A 1 163 ? 8.043 8.126 -5.794 1.00 80.31 163 LEU A N 1
ATOM 1305 C CA . LEU A 1 163 ? 7.959 7.724 -7.201 1.00 80.31 163 LEU A CA 1
ATOM 1306 C C . LEU A 1 163 ? 7.346 6.331 -7.358 1.00 80.31 163 LEU A C 1
ATOM 1308 O O . LEU A 1 163 ? 6.432 6.157 -8.168 1.00 80.31 163 LEU A O 1
ATOM 1312 N N . LEU A 1 164 ? 7.785 5.361 -6.544 1.00 80.12 164 LEU A N 1
ATOM 1313 C CA . LEU A 1 164 ? 7.199 4.020 -6.518 1.00 80.12 164 LEU A CA 1
ATOM 1314 C C . LEU A 1 164 ? 5.689 4.097 -6.288 1.00 80.12 164 LEU A C 1
ATOM 1316 O O . LEU A 1 164 ? 4.924 3.471 -7.013 1.00 80.12 164 LEU A O 1
ATOM 1320 N N . ARG A 1 165 ? 5.237 4.902 -5.329 1.00 77.25 165 ARG A N 1
ATOM 1321 C CA . ARG A 1 165 ? 3.809 5.047 -5.019 1.00 77.25 165 ARG A CA 1
ATOM 1322 C C . ARG A 1 165 ? 3.007 5.654 -6.160 1.00 77.25 165 ARG A C 1
ATOM 1324 O O . ARG A 1 165 ? 1.943 5.132 -6.485 1.00 77.25 165 ARG A O 1
ATOM 1331 N N . ASN A 1 166 ? 3.511 6.721 -6.778 1.00 78.56 166 ASN A N 1
ATOM 1332 C CA . ASN A 1 166 ? 2.853 7.349 -7.925 1.00 78.56 166 ASN A CA 1
ATOM 1333 C C . ASN A 1 166 ? 2.722 6.360 -9.094 1.00 78.56 166 ASN A C 1
ATOM 1335 O O . ASN A 1 166 ? 1.682 6.304 -9.755 1.00 78.56 166 ASN A O 1
ATOM 1339 N N . TYR A 1 167 ? 3.751 5.535 -9.299 1.00 78.25 167 TYR A N 1
ATOM 1340 C CA . TYR A 1 167 ? 3.733 4.472 -10.292 1.00 78.25 167 TYR A CA 1
ATOM 1341 C C . TYR A 1 167 ? 2.705 3.383 -9.955 1.00 78.25 167 TYR A C 1
ATOM 1343 O O . TYR A 1 167 ? 1.885 3.030 -10.800 1.00 78.25 167 TYR A O 1
ATOM 1351 N N . LEU A 1 168 ? 2.699 2.887 -8.712 1.00 77.94 168 LEU A N 1
ATOM 1352 C CA . LEU A 1 168 ? 1.722 1.898 -8.247 1.00 77.94 168 LEU A CA 1
ATOM 1353 C C . LEU A 1 168 ? 0.287 2.404 -8.424 1.00 77.94 168 LEU A C 1
ATOM 1355 O O . LEU A 1 168 ? -0.552 1.666 -8.924 1.00 77.94 168 LEU A O 1
ATOM 1359 N N . LYS A 1 169 ? 0.027 3.672 -8.086 1.00 75.94 169 LYS A N 1
ATOM 1360 C CA . LYS A 1 169 ? -1.278 4.320 -8.277 1.00 75.94 169 LYS A CA 1
ATOM 1361 C C . LYS A 1 169 ? -1.718 4.350 -9.741 1.00 75.94 169 LYS A C 1
ATOM 1363 O O . LYS A 1 169 ? -2.893 4.146 -10.023 1.00 75.94 169 LYS A O 1
ATOM 1368 N N . SER A 1 170 ? -0.799 4.662 -10.648 1.00 75.19 170 SER A N 1
ATOM 1369 C CA . SER A 1 170 ? -1.143 4.961 -12.043 1.00 75.19 170 SER A CA 1
ATOM 1370 C C . SER A 1 170 ? -1.193 3.719 -12.928 1.00 75.19 170 SER A C 1
ATOM 1372 O O . SER A 1 170 ? -1.923 3.706 -13.916 1.00 75.19 170 SER A O 1
ATOM 1374 N N . TYR A 1 171 ? -0.412 2.690 -12.591 1.00 72.25 171 TYR A N 1
ATOM 1375 C CA . TYR A 1 171 ? -0.154 1.576 -13.500 1.00 72.25 171 TYR A CA 1
ATOM 1376 C C . TYR A 1 171 ? -0.408 0.196 -12.911 1.00 72.25 171 TYR A C 1
ATOM 1378 O O . TYR A 1 171 ? -0.372 -0.761 -13.672 1.00 72.25 171 TYR A O 1
ATOM 1386 N N . CYS A 1 172 ? -0.623 0.039 -11.602 1.00 73.81 172 CYS A N 1
ATOM 1387 C CA . CYS A 1 172 ? -0.864 -1.277 -11.008 1.00 73.81 172 CYS A CA 1
ATOM 1388 C C . CYS A 1 172 ? -2.312 -1.399 -10.541 1.00 73.81 172 CYS A C 1
ATOM 1390 O O . CYS A 1 172 ? -2.718 -0.701 -9.627 1.00 73.81 172 CYS A O 1
ATOM 1392 N N . ASP A 1 173 ? -3.067 -2.344 -11.106 1.00 70.50 173 ASP A N 1
ATOM 1393 C CA . ASP A 1 173 ? -4.449 -2.593 -10.674 1.00 70.50 173 ASP A CA 1
ATOM 1394 C C . ASP A 1 173 ? -4.527 -3.399 -9.372 1.00 70.50 173 ASP A C 1
ATOM 1396 O O . ASP A 1 173 ? -5.557 -3.407 -8.695 1.00 70.50 173 ASP A O 1
ATOM 1400 N N . ASP A 1 174 ? -3.478 -4.153 -9.033 1.00 72.19 174 ASP A N 1
ATOM 1401 C CA . ASP A 1 174 ? -3.445 -5.026 -7.863 1.00 72.19 174 ASP A CA 1
ATOM 1402 C C . ASP A 1 174 ? -2.176 -4.842 -7.036 1.00 72.19 174 ASP A C 1
ATOM 1404 O O . ASP A 1 174 ? -1.064 -5.028 -7.526 1.00 72.19 174 ASP A O 1
ATOM 1408 N N . LEU A 1 175 ? -2.353 -4.520 -5.755 1.00 74.62 175 LEU A N 1
ATOM 1409 C CA . LEU A 1 175 ? -1.251 -4.362 -4.816 1.00 74.62 175 LEU A CA 1
ATOM 1410 C C . LEU A 1 175 ? -0.817 -5.693 -4.180 1.00 74.62 175 LEU A C 1
ATOM 1412 O O . LEU A 1 175 ? 0.259 -5.758 -3.589 1.00 74.62 175 LEU A O 1
ATOM 1416 N N . ILE A 1 176 ? -1.593 -6.776 -4.332 1.00 73.38 176 ILE A N 1
ATOM 1417 C CA . ILE A 1 176 ? -1.286 -8.097 -3.757 1.00 73.38 176 ILE A CA 1
ATOM 1418 C C . ILE A 1 176 ? 0.063 -8.629 -4.255 1.00 73.38 176 ILE A C 1
ATOM 1420 O O . ILE A 1 176 ? 0.760 -9.311 -3.505 1.00 73.38 176 ILE A O 1
ATOM 1424 N N . MET A 1 177 ? 0.495 -8.290 -5.473 1.00 72.50 177 MET A N 1
ATOM 1425 C CA . MET A 1 177 ? 1.824 -8.690 -5.966 1.00 72.50 177 MET A CA 1
ATOM 1426 C C . MET A 1 177 ? 2.978 -8.120 -5.122 1.00 72.50 177 MET A C 1
ATOM 1428 O O . MET A 1 177 ? 4.042 -8.728 -5.035 1.00 72.50 177 MET A O 1
ATOM 1432 N N . PHE A 1 178 ? 2.745 -7.012 -4.416 1.00 75.06 178 PHE A N 1
ATOM 1433 C CA . PHE A 1 178 ? 3.700 -6.404 -3.487 1.00 75.06 178 PHE A CA 1
ATOM 1434 C C . PHE A 1 178 ? 3.531 -6.885 -2.052 1.00 75.06 178 PHE A C 1
ATOM 1436 O O . PHE A 1 178 ? 4.291 -6.483 -1.175 1.00 75.06 178 PHE A O 1
ATOM 1443 N N . SER A 1 179 ? 2.590 -7.797 -1.800 1.00 73.44 179 SER A N 1
ATOM 1444 C CA . SER A 1 179 ? 2.335 -8.334 -0.466 1.00 73.44 179 SER A CA 1
ATOM 1445 C C . SER A 1 179 ? 3.516 -9.064 0.141 1.00 73.44 179 SER A C 1
ATOM 1447 O O . SER A 1 179 ? 3.427 -9.377 1.308 1.00 73.44 179 SER A O 1
ATOM 1449 N N . LYS A 1 180 ? 4.602 -9.355 -0.586 1.00 78.00 180 LYS A N 1
ATOM 1450 C CA . LYS A 1 180 ? 5.835 -9.960 -0.046 1.00 78.00 180 LYS A CA 1
ATOM 1451 C C . LYS A 1 180 ? 6.865 -8.933 0.423 1.00 78.00 180 LYS A C 1
ATOM 1453 O O . LYS A 1 180 ? 7.886 -9.332 0.969 1.00 78.00 180 LYS A O 1
ATOM 1458 N N . TRP A 1 181 ? 6.631 -7.648 0.174 1.00 79.88 181 TRP A N 1
ATOM 1459 C CA . TRP A 1 181 ? 7.633 -6.605 0.344 1.00 79.88 181 TRP A CA 1
ATOM 1460 C C . TRP A 1 181 ? 7.179 -5.537 1.338 1.00 79.88 181 TRP A C 1
ATOM 1462 O O . TRP A 1 181 ? 6.053 -5.039 1.222 1.00 79.88 181 TRP A O 1
ATOM 1472 N N . PRO A 1 182 ? 8.048 -5.135 2.279 1.00 78.94 182 PRO A N 1
ATOM 1473 C CA . PRO A 1 182 ? 7.772 -4.041 3.185 1.00 78.94 182 PRO A CA 1
ATOM 1474 C C . PRO A 1 182 ? 7.990 -2.698 2.492 1.00 78.94 182 PRO A C 1
ATOM 1476 O O . PRO A 1 182 ? 9.055 -2.097 2.582 1.00 78.94 182 PRO A O 1
ATOM 1479 N N . ILE A 1 183 ? 6.977 -2.240 1.755 1.00 77.25 183 ILE A N 1
ATOM 1480 C CA . ILE A 1 183 ? 7.005 -0.960 1.021 1.00 77.25 183 ILE A CA 1
ATOM 1481 C C . ILE A 1 183 ? 6.051 0.092 1.608 1.00 77.25 183 ILE A C 1
ATOM 1483 O O . ILE A 1 183 ? 6.065 1.251 1.187 1.00 77.25 183 ILE A O 1
ATOM 1487 N N . PHE A 1 184 ? 5.225 -0.291 2.586 1.00 74.12 184 PHE A N 1
ATOM 1488 C CA . PHE A 1 184 ? 4.255 0.593 3.232 1.00 74.12 184 PHE A CA 1
ATOM 1489 C C . PHE A 1 184 ? 4.852 1.145 4.508 1.00 74.12 184 PHE A C 1
ATOM 1491 O O . PHE A 1 184 ? 5.418 0.396 5.286 1.00 74.12 184 PHE A O 1
ATOM 1498 N N . ARG A 1 185 ? 4.743 2.445 4.759 1.00 71.56 185 ARG A N 1
ATOM 1499 C CA . ARG A 1 185 ? 5.297 3.010 5.992 1.00 71.56 185 ARG A CA 1
ATOM 1500 C C . ARG A 1 185 ? 4.310 2.952 7.134 1.00 71.56 185 ARG A C 1
ATOM 1502 O O . ARG A 1 185 ? 3.146 3.310 6.970 1.00 71.56 185 ARG A O 1
ATOM 1509 N N . VAL A 1 186 ? 4.830 2.575 8.294 1.00 67.06 186 VAL A N 1
ATOM 1510 C CA . VAL A 1 186 ? 4.146 2.656 9.581 1.00 67.06 186 VAL A CA 1
ATOM 1511 C C . VAL A 1 186 ? 5.079 3.403 10.524 1.00 67.06 186 VAL A C 1
ATOM 1513 O O . VAL A 1 186 ? 6.198 2.964 10.760 1.00 67.06 186 VAL A O 1
ATOM 1516 N N . GLY A 1 187 ? 4.637 4.548 11.044 1.00 66.75 187 GLY A N 1
ATOM 1517 C CA . GLY A 1 187 ? 5.491 5.414 11.866 1.00 66.75 187 GLY A CA 1
ATOM 1518 C C . GLY A 1 187 ? 6.608 6.122 11.081 1.00 66.75 187 GLY A C 1
ATOM 1519 O O . GLY A 1 187 ? 6.513 6.284 9.864 1.00 66.75 187 GLY A O 1
ATOM 1520 N N . ASP A 1 188 ? 7.627 6.600 11.802 1.00 67.69 188 ASP A N 1
ATOM 1521 C CA . ASP A 1 188 ? 8.726 7.415 11.253 1.00 67.69 188 ASP A CA 1
ATOM 1522 C C . ASP A 1 188 ? 9.886 6.589 10.673 1.00 67.69 188 ASP A C 1
ATOM 1524 O O . ASP A 1 188 ? 10.548 7.031 9.737 1.00 67.69 188 ASP A O 1
ATOM 1528 N N . ASP A 1 189 ? 10.143 5.394 11.206 1.00 75.38 189 ASP A N 1
ATOM 1529 C CA . ASP A 1 189 ? 11.378 4.639 10.957 1.00 75.38 189 ASP A CA 1
ATOM 1530 C C . ASP A 1 189 ? 11.136 3.185 10.537 1.00 75.38 189 ASP A C 1
ATOM 1532 O O . ASP A 1 189 ? 12.043 2.355 10.610 1.00 75.38 189 ASP A O 1
ATOM 1536 N N . SER A 1 190 ? 9.912 2.849 10.126 1.00 76.56 190 SER A N 1
ATOM 1537 C CA . SER A 1 190 ? 9.536 1.472 9.821 1.00 76.56 190 SER A CA 1
ATOM 1538 C C . SER A 1 190 ? 8.746 1.357 8.520 1.00 76.56 190 SER A C 1
ATOM 1540 O O . SER A 1 190 ? 7.807 2.107 8.240 1.00 76.56 190 SER A O 1
ATOM 1542 N N . LEU A 1 191 ? 9.128 0.364 7.721 1.00 79.31 191 LEU A N 1
ATOM 1543 C CA . LEU A 1 191 ? 8.354 -0.120 6.588 1.00 79.31 191 LEU A CA 1
ATOM 1544 C C . LEU A 1 191 ? 7.760 -1.480 6.947 1.00 79.31 191 LEU A C 1
ATOM 1546 O O . LEU A 1 191 ? 8.429 -2.314 7.549 1.00 79.31 191 LEU A O 1
ATOM 1550 N N . VAL A 1 192 ? 6.517 -1.716 6.562 1.00 74.19 192 VAL A N 1
ATOM 1551 C CA . VAL A 1 192 ? 5.789 -2.958 6.778 1.00 74.19 192 VAL A CA 1
ATOM 1552 C C . VAL A 1 192 ? 5.339 -3.542 5.458 1.00 74.19 192 VAL A C 1
ATOM 1554 O O . VAL A 1 192 ? 5.044 -2.838 4.482 1.00 74.19 192 VAL A O 1
ATOM 1557 N N . GLN A 1 193 ? 5.302 -4.866 5.446 1.00 76.19 193 GLN A N 1
ATOM 1558 C CA . GLN A 1 193 ? 4.682 -5.644 4.395 1.00 76.19 193 GLN A CA 1
ATOM 1559 C C . GLN A 1 193 ? 3.210 -5.270 4.306 1.00 76.19 193 GLN A C 1
ATOM 1561 O O . GLN A 1 193 ? 2.583 -4.989 5.325 1.00 76.19 193 GLN A O 1
ATOM 1566 N N . LEU A 1 194 ? 2.664 -5.296 3.091 1.00 68.81 194 LEU A N 1
ATOM 1567 C CA . LEU A 1 194 ? 1.226 -5.199 2.868 1.00 68.81 194 LEU A CA 1
ATOM 1568 C C . LEU A 1 194 ? 0.544 -6.278 3.717 1.00 68.81 194 LEU A C 1
ATOM 1570 O O . LEU A 1 194 ? 0.691 -7.469 3.408 1.00 68.81 194 LEU A O 1
ATOM 1574 N N . PRO A 1 195 ? -0.106 -5.914 4.832 1.00 59.91 195 PRO A N 1
ATOM 1575 C CA . PRO A 1 195 ? -0.441 -6.921 5.803 1.00 59.91 195 PRO A CA 1
ATOM 1576 C C . PRO A 1 195 ? -1.650 -7.673 5.265 1.00 59.91 195 PRO A C 1
ATOM 1578 O O . PRO A 1 195 ? -2.696 -7.102 4.971 1.00 59.91 195 PRO A O 1
ATOM 1581 N N . GLN A 1 196 ? -1.502 -8.991 5.123 1.00 54.44 196 GLN A N 1
ATOM 1582 C CA . GLN A 1 196 ? -2.641 -9.876 4.854 1.00 54.44 196 GLN A CA 1
ATOM 1583 C C . GLN A 1 196 ? -3.659 -9.839 6.004 1.00 54.44 196 GLN A C 1
ATOM 1585 O O . GLN A 1 196 ? -4.798 -10.267 5.845 1.00 54.44 196 GLN A O 1
ATOM 1590 N N . LYS A 1 197 ? -3.238 -9.339 7.172 1.00 58.84 197 LYS A N 1
ATOM 1591 C CA . LYS A 1 197 ? -4.065 -9.135 8.354 1.00 58.84 197 LYS A CA 1
ATOM 1592 C C . LYS A 1 197 ? -4.486 -7.674 8.401 1.00 58.84 197 LYS A C 1
ATOM 1594 O O . LYS A 1 197 ? -3.652 -6.784 8.340 1.00 58.84 197 LYS A O 1
ATOM 1599 N N . LEU A 1 198 ? -5.781 -7.435 8.540 1.00 67.06 198 LEU A N 1
ATOM 1600 C CA . LEU A 1 198 ? -6.408 -6.114 8.564 1.00 67.06 198 LEU A CA 1
ATOM 1601 C C . LEU A 1 198 ? -6.102 -5.334 9.862 1.00 67.06 198 LEU A C 1
ATOM 1603 O O . LEU A 1 198 ? -6.995 -4.694 10.401 1.00 67.06 198 LEU A O 1
ATOM 1607 N N . ASN A 1 199 ? -4.880 -5.413 10.406 1.00 77.44 199 ASN A N 1
ATOM 1608 C CA . ASN A 1 199 ? -4.492 -4.794 11.679 1.00 77.44 199 ASN A CA 1
ATOM 1609 C C . ASN A 1 199 ? -3.954 -3.358 11.538 1.00 77.44 199 ASN A C 1
ATOM 1611 O O . ASN A 1 199 ? -3.491 -2.777 12.520 1.00 77.44 199 ASN A O 1
ATOM 1615 N N . VAL A 1 200 ? -3.999 -2.792 10.329 1.00 81.12 200 VAL A N 1
ATOM 1616 C CA . VAL A 1 200 ? -3.623 -1.400 10.068 1.00 81.12 200 VAL A CA 1
ATOM 1617 C C . VAL A 1 200 ? -4.875 -0.540 9.998 1.00 81.12 200 VAL A C 1
ATOM 1619 O O . VAL A 1 200 ? -5.800 -0.851 9.248 1.00 81.12 200 VAL A O 1
ATOM 1622 N N . ILE A 1 201 ? -4.877 0.574 10.723 1.00 84.44 201 ILE A N 1
ATOM 1623 C CA . ILE A 1 201 ? -5.952 1.565 10.718 1.00 84.44 201 ILE A CA 1
ATOM 1624 C C . ILE A 1 201 ? -5.418 2.948 10.335 1.00 84.44 201 ILE A C 1
ATOM 1626 O O . ILE A 1 201 ? -4.273 3.300 10.632 1.00 84.44 201 ILE A O 1
ATOM 1630 N N . ARG A 1 202 ? -6.234 3.757 9.654 1.00 82.69 202 ARG A N 1
ATOM 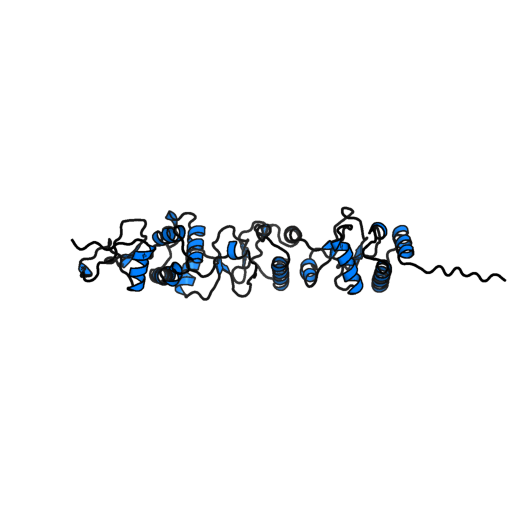1631 C CA . ARG A 1 202 ? -5.883 5.154 9.345 1.00 82.69 202 ARG A CA 1
ATOM 1632 C C . ARG A 1 202 ? -5.764 5.983 10.630 1.00 82.69 202 ARG A C 1
ATOM 1634 O O . ARG A 1 202 ? -6.605 5.877 11.525 1.00 82.69 202 ARG A O 1
ATOM 1641 N N . ASN A 1 203 ? -4.738 6.828 10.722 1.00 80.62 203 ASN A N 1
ATOM 1642 C CA . ASN A 1 203 ? -4.540 7.708 11.873 1.00 80.62 203 ASN A CA 1
ATOM 1643 C C . ASN A 1 203 ? -5.400 8.983 11.800 1.00 80.62 203 ASN A C 1
ATOM 1645 O O . ASN A 1 203 ? -4.867 10.061 11.577 1.00 80.62 203 ASN A O 1
ATOM 1649 N N . ASP A 1 204 ? -6.717 8.881 11.990 1.00 79.88 204 ASP A N 1
ATOM 1650 C CA . ASP A 1 204 ? -7.656 9.989 11.742 1.00 79.88 204 ASP A CA 1
ATOM 1651 C C . ASP A 1 204 ? -8.000 10.855 12.965 1.00 79.88 204 ASP A C 1
ATOM 1653 O O . ASP A 1 204 ? -9.164 11.091 13.276 1.00 79.88 204 ASP A O 1
ATOM 1657 N N . GLY A 1 205 ? -6.979 11.325 13.687 1.00 80.81 205 GLY A N 1
ATOM 1658 C CA . GLY A 1 205 ? -7.189 12.239 14.819 1.00 80.81 205 GLY A CA 1
ATOM 1659 C C . GLY A 1 205 ? -7.858 11.570 16.024 1.00 80.81 205 GLY A C 1
ATOM 1660 O O . GLY A 1 205 ? -8.801 12.106 16.606 1.00 80.81 205 GLY A O 1
ATOM 1661 N N . TRP A 1 206 ? -7.378 10.381 16.387 1.00 88.19 206 TRP A N 1
ATOM 1662 C CA . TRP A 1 206 ? -7.845 9.627 17.551 1.00 88.19 206 TRP A CA 1
ATOM 1663 C C . TRP A 1 206 ? -7.697 10.418 18.860 1.00 88.19 206 TRP A C 1
ATOM 1665 O O . TRP A 1 206 ? -6.727 11.154 19.042 1.00 88.19 206 TRP A O 1
ATOM 1675 N N . SER A 1 207 ? -8.631 10.230 19.802 1.00 92.00 207 SER A N 1
ATOM 1676 C CA . SER A 1 207 ? -8.442 10.715 21.174 1.00 92.00 207 SER A CA 1
ATOM 1677 C C . SER A 1 207 ? -7.257 9.996 21.825 1.00 92.00 207 SER A C 1
ATOM 1679 O O . SER A 1 207 ? -6.950 8.860 21.471 1.00 92.00 207 SER A O 1
ATOM 1681 N N . GLU A 1 208 ? -6.589 10.631 22.792 1.00 92.06 208 GLU A N 1
ATOM 1682 C CA . GLU A 1 208 ? -5.393 10.073 23.450 1.00 92.06 208 GLU A CA 1
ATOM 1683 C C . GLU A 1 208 ? -5.642 8.665 24.014 1.00 92.06 208 GLU A C 1
ATOM 1685 O O . GLU A 1 208 ? -4.844 7.750 23.813 1.00 92.06 208 GLU A O 1
ATOM 1690 N N . LYS A 1 209 ? -6.804 8.469 24.647 1.00 93.81 209 LYS A N 1
ATOM 1691 C CA . LYS A 1 209 ? -7.228 7.174 25.190 1.00 93.81 209 LYS A CA 1
ATOM 1692 C C . LYS A 1 209 ? -7.464 6.138 24.093 1.00 93.81 209 LYS A C 1
ATOM 1694 O O . LYS A 1 209 ? -7.005 5.009 24.221 1.00 93.81 209 LYS A O 1
ATOM 1699 N N . MET A 1 210 ? -8.143 6.512 23.008 1.00 93.12 210 MET A N 1
ATOM 1700 C CA . MET A 1 210 ? -8.381 5.596 21.891 1.00 93.12 210 MET A CA 1
ATOM 1701 C C . MET A 1 210 ? -7.070 5.223 21.190 1.00 93.12 210 MET A C 1
ATOM 1703 O O . MET A 1 210 ? -6.849 4.058 20.877 1.00 93.12 210 MET A O 1
ATOM 1707 N N . TYR A 1 211 ? -6.170 6.189 20.995 1.00 91.06 211 TYR A N 1
ATOM 1708 C CA . TYR A 1 211 ? -4.842 5.946 20.437 1.00 91.06 211 TYR A CA 1
ATOM 1709 C C . TYR A 1 211 ? -4.035 4.984 21.319 1.00 91.06 211 TYR A C 1
ATOM 1711 O O . TYR A 1 211 ? -3.551 3.968 20.826 1.00 91.06 211 TYR A O 1
ATOM 1719 N N . SER A 1 212 ? -3.953 5.256 22.627 1.00 92.56 212 SER A N 1
ATOM 1720 C CA . SER A 1 212 ? -3.272 4.392 23.600 1.00 92.56 212 SER A CA 1
ATOM 1721 C C . SER A 1 212 ? -3.837 2.967 23.603 1.00 92.56 212 SER A C 1
ATOM 1723 O O . SER A 1 212 ? -3.077 2.000 23.534 1.00 92.56 212 SER A O 1
ATOM 1725 N N . LEU A 1 213 ? -5.165 2.822 23.577 1.00 94.25 213 LEU A N 1
ATOM 1726 C CA . LEU A 1 213 ? -5.835 1.525 23.489 1.00 94.25 213 LEU A CA 1
ATOM 1727 C C . LEU A 1 213 ? -5.454 0.757 22.221 1.00 94.25 213 LEU A C 1
ATOM 1729 O O . LEU A 1 213 ? -5.060 -0.404 22.293 1.00 94.25 213 LEU A O 1
ATOM 1733 N N . LEU A 1 214 ? -5.564 1.407 21.061 1.00 91.50 214 LEU A N 1
ATOM 1734 C CA . LEU A 1 214 ? -5.250 0.812 19.765 1.00 91.50 214 LEU A CA 1
ATOM 1735 C C . LEU A 1 214 ? -3.779 0.364 19.698 1.00 91.50 214 LEU A C 1
ATOM 1737 O O . LEU A 1 214 ? -3.503 -0.728 19.207 1.00 91.50 214 LEU A O 1
ATOM 1741 N N . VAL A 1 215 ? -2.840 1.142 20.253 1.00 88.25 215 VAL A N 1
ATOM 1742 C CA . VAL A 1 215 ? -1.429 0.728 20.372 1.00 88.25 215 VAL A CA 1
ATOM 1743 C C . VAL A 1 215 ? -1.286 -0.519 21.251 1.00 88.25 215 VAL A C 1
ATOM 1745 O O . VAL A 1 215 ? -0.601 -1.462 20.856 1.00 88.25 215 VAL A O 1
ATOM 1748 N N . LYS A 1 216 ? -1.938 -0.556 22.422 1.00 90.88 216 LYS A N 1
ATOM 1749 C CA . LYS A 1 216 ? -1.855 -1.689 23.365 1.00 90.88 216 LYS A CA 1
ATOM 1750 C C . LYS A 1 216 ? -2.384 -2.992 22.780 1.00 90.88 216 LYS A C 1
ATOM 1752 O O . LYS A 1 216 ? -1.797 -4.042 23.011 1.00 90.88 216 LYS A O 1
ATOM 1757 N N . VAL A 1 217 ? -3.447 -2.923 21.981 1.00 86.69 217 VAL A N 1
ATOM 1758 C CA . VAL A 1 217 ? -3.980 -4.099 21.281 1.00 86.69 217 VAL A CA 1
ATOM 1759 C C . VAL A 1 217 ? -3.202 -4.432 20.000 1.00 86.69 217 VAL A C 1
ATOM 1761 O O . VAL A 1 217 ? -3.630 -5.303 19.256 1.00 86.69 217 VAL A O 1
ATOM 1764 N N . ILE A 1 218 ? -2.043 -3.800 19.753 1.00 82.50 218 ILE A N 1
ATOM 1765 C CA . ILE A 1 218 ? -1.128 -4.073 18.627 1.00 82.50 218 ILE A CA 1
ATOM 1766 C C . ILE A 1 218 ? -1.704 -3.624 17.263 1.00 82.50 218 ILE A C 1
ATOM 1768 O O . ILE A 1 218 ? -1.429 -4.213 16.213 1.00 82.50 218 ILE A O 1
ATOM 1772 N N . CYS A 1 219 ? -2.508 -2.555 17.245 1.00 84.44 219 CYS A N 1
ATOM 1773 C CA . CYS A 1 219 ? -2.896 -1.900 15.992 1.00 84.44 219 CYS A CA 1
ATOM 1774 C C . CYS A 1 219 ? -1.722 -1.106 15.420 1.00 84.44 219 CYS A C 1
ATOM 1776 O O . CYS A 1 219 ? -1.008 -0.405 16.140 1.00 84.44 219 CYS A O 1
ATOM 1778 N N . LEU A 1 220 ? -1.575 -1.148 14.099 1.00 79.94 220 LEU A N 1
ATOM 1779 C CA . LEU A 1 220 ? -0.620 -0.318 13.376 1.00 79.94 220 LEU A CA 1
ATOM 1780 C C . LEU A 1 220 ? -1.337 0.891 12.772 1.00 79.94 220 LEU A C 1
ATOM 1782 O O . LEU A 1 220 ? -2.431 0.769 12.223 1.00 79.94 220 LEU A O 1
ATOM 1786 N N . PHE A 1 221 ? -0.711 2.063 12.838 1.00 78.69 221 PHE A N 1
ATOM 1787 C CA . PHE A 1 221 ? -1.278 3.293 12.290 1.00 78.69 221 PHE A CA 1
ATOM 1788 C C . PHE A 1 221 ? -0.647 3.641 10.948 1.00 78.69 221 PHE A C 1
ATOM 1790 O O . PHE A 1 221 ? 0.570 3.822 10.848 1.00 78.69 221 PHE A O 1
ATOM 1797 N N . LEU A 1 222 ? -1.485 3.801 9.924 1.00 73.38 222 LEU A N 1
ATOM 1798 C CA . LEU A 1 222 ? -1.059 4.415 8.673 1.00 73.38 222 LEU A CA 1
ATOM 1799 C C . LEU A 1 222 ? -0.991 5.933 8.868 1.00 73.38 222 LEU A C 1
ATOM 1801 O O . LEU A 1 222 ? -1.980 6.553 9.272 1.00 73.38 222 LEU A O 1
ATOM 1805 N N . ARG A 1 223 ? 0.163 6.535 8.567 1.00 65.00 223 ARG A N 1
ATOM 1806 C CA . ARG A 1 223 ? 0.311 7.992 8.617 1.00 65.00 223 ARG A CA 1
ATOM 1807 C C . ARG A 1 223 ? -0.410 8.676 7.451 1.00 65.00 223 ARG A C 1
ATOM 1809 O O . ARG A 1 223 ? -0.415 8.179 6.325 1.00 65.00 223 ARG A O 1
ATOM 1816 N N . HIS A 1 224 ? -0.979 9.845 7.739 1.00 58.62 224 HIS A N 1
ATOM 1817 C CA . HIS A 1 224 ? -1.763 10.660 6.802 1.00 58.62 224 HIS A CA 1
ATOM 1818 C C . HIS A 1 224 ? -0.946 11.348 5.705 1.00 58.62 224 HIS A C 1
ATOM 1820 O O . HIS A 1 224 ? -1.487 11.673 4.654 1.00 58.62 224 HIS A O 1
ATOM 1826 N N . ASP A 1 225 ? 0.350 11.561 5.920 1.00 55.28 225 ASP A N 1
ATOM 1827 C CA . ASP A 1 225 ? 1.252 12.212 4.963 1.00 55.28 225 ASP A CA 1
ATOM 1828 C C . ASP A 1 225 ? 1.608 11.322 3.760 1.00 55.28 225 ASP A C 1
ATOM 1830 O O . ASP A 1 225 ? 2.193 11.793 2.788 1.00 55.28 225 ASP A O 1
ATOM 1834 N N . LEU A 1 226 ? 1.246 10.037 3.801 1.00 55.38 226 LEU A N 1
ATOM 1835 C CA . LEU A 1 226 ? 1.748 9.016 2.878 1.00 55.38 226 LEU A CA 1
ATOM 1836 C C . LEU A 1 226 ? 0.618 8.258 2.167 1.00 55.38 226 LEU A C 1
ATOM 1838 O O . LEU A 1 226 ? 0.828 7.127 1.725 1.00 55.38 226 LEU A O 1
ATOM 1842 N N . LEU A 1 227 ? -0.575 8.862 2.073 1.00 56.25 227 LEU A N 1
ATOM 1843 C CA . LEU A 1 227 ? -1.768 8.266 1.467 1.00 56.25 227 LEU A CA 1
ATOM 1844 C C . LEU A 1 227 ? -1.482 7.808 0.028 1.00 56.25 227 LEU A C 1
ATOM 1846 O O . LEU A 1 227 ? -1.539 8.575 -0.931 1.00 56.25 227 LEU A O 1
ATOM 1850 N N . LEU A 1 228 ? -1.207 6.512 -0.116 1.00 61.50 228 LEU A N 1
ATOM 1851 C CA . LEU A 1 228 ? -1.399 5.779 -1.358 1.00 61.50 228 LEU A CA 1
ATOM 1852 C C . LEU A 1 228 ? -2.895 5.829 -1.672 1.00 61.50 228 LEU A C 1
ATOM 1854 O O . LEU A 1 228 ? -3.667 4.988 -1.225 1.00 61.50 228 LEU A O 1
ATOM 1858 N N . ASP A 1 229 ? -3.315 6.853 -2.402 1.00 63.28 229 ASP A N 1
ATOM 1859 C CA . ASP A 1 229 ? -4.675 6.975 -2.920 1.00 63.28 229 ASP A CA 1
ATOM 1860 C C . ASP A 1 229 ? -4.872 5.945 -4.043 1.00 63.28 229 ASP A C 1
ATOM 1862 O O . ASP A 1 229 ? -4.767 6.245 -5.232 1.00 63.28 229 ASP A O 1
ATOM 1866 N N . HIS A 1 230 ? -5.019 4.687 -3.630 1.00 68.25 230 HIS A N 1
ATOM 1867 C CA . HIS A 1 230 ? -5.187 3.525 -4.482 1.00 68.25 230 HIS A CA 1
ATOM 1868 C C . HIS A 1 230 ? -6.515 2.841 -4.121 1.00 68.25 230 HIS A C 1
ATOM 1870 O O . HIS A 1 230 ? -6.712 2.515 -2.947 1.00 68.25 230 HIS A O 1
ATOM 1876 N N . PRO A 1 231 ? -7.398 2.533 -5.093 1.00 67.00 231 PRO A N 1
ATOM 1877 C CA . PRO A 1 231 ? -8.731 1.980 -4.824 1.00 67.00 231 PRO A CA 1
ATOM 1878 C C . PRO A 1 231 ? -8.726 0.711 -3.960 1.00 67.00 231 PRO A C 1
ATOM 1880 O O . PRO A 1 231 ? -9.579 0.528 -3.102 1.00 67.00 231 PRO A O 1
ATOM 1883 N N . LYS A 1 232 ? -7.724 -0.160 -4.137 1.00 68.56 232 LYS A N 1
ATOM 1884 C CA . LYS A 1 232 ? -7.567 -1.389 -3.337 1.00 68.56 232 LYS A CA 1
ATOM 1885 C C . LYS A 1 232 ? -6.874 -1.208 -1.981 1.00 68.56 232 LYS A C 1
ATOM 1887 O O . LYS A 1 232 ? -6.713 -2.195 -1.273 1.00 68.56 232 LYS A O 1
ATOM 1892 N N . LEU A 1 233 ? -6.445 -0.002 -1.593 1.00 71.94 233 LEU A N 1
ATOM 1893 C CA . LEU A 1 233 ? -5.808 0.199 -0.282 1.00 71.94 233 LEU A CA 1
ATOM 1894 C C . LEU A 1 233 ? -6.780 -0.113 0.866 1.00 71.94 233 LEU A C 1
ATOM 1896 O O . LEU A 1 233 ? -6.365 -0.632 1.899 1.00 71.94 233 LEU A O 1
ATOM 1900 N N . GLU A 1 234 ? -8.075 0.139 0.666 1.00 68.00 234 GLU A N 1
ATOM 1901 C CA . GLU A 1 234 ? -9.134 -0.173 1.636 1.00 68.00 234 GLU A CA 1
ATOM 1902 C C . GLU A 1 234 ? -9.246 -1.674 1.945 1.00 68.00 234 GLU A C 1
ATOM 1904 O O . GLU A 1 234 ? -9.723 -2.049 3.012 1.00 68.00 234 GLU A O 1
ATOM 1909 N N . CYS A 1 235 ? -8.744 -2.545 1.062 1.00 69.06 235 CYS A N 1
ATOM 1910 C CA . CYS A 1 235 ? -8.666 -3.983 1.322 1.00 69.06 235 CYS A CA 1
ATOM 1911 C C . CYS A 1 235 ? -7.602 -4.354 2.365 1.00 69.06 235 CYS A C 1
ATOM 1913 O O . CYS A 1 235 ? -7.590 -5.488 2.832 1.00 69.06 235 CYS A O 1
ATOM 1915 N N . PHE A 1 236 ? -6.701 -3.434 2.710 1.00 72.06 236 PHE A N 1
ATOM 1916 C CA . PHE A 1 236 ? -5.549 -3.699 3.576 1.00 72.06 236 PHE A CA 1
ATOM 1917 C C . PHE A 1 236 ? -5.474 -2.762 4.775 1.00 72.06 236 PHE A C 1
ATOM 1919 O O . PHE A 1 236 ? -4.934 -3.130 5.816 1.00 72.06 236 PHE A O 1
ATOM 1926 N N . VAL A 1 237 ? -6.018 -1.554 4.634 1.00 79.81 237 VAL A N 1
ATOM 1927 C CA . VAL A 1 237 ? -6.032 -0.532 5.676 1.00 79.81 237 VAL A CA 1
ATOM 1928 C C . VAL A 1 237 ? -7.472 -0.220 6.036 1.00 79.81 237 VAL A C 1
ATOM 1930 O O . VAL A 1 237 ? -8.247 0.259 5.208 1.00 79.81 237 VAL A O 1
ATOM 1933 N N . GLN A 1 238 ? -7.805 -0.445 7.300 1.00 85.12 238 GLN A N 1
ATOM 1934 C CA . GLN A 1 238 ? -9.115 -0.137 7.839 1.00 85.12 238 GLN A CA 1
ATOM 1935 C C . GLN A 1 238 ? -9.294 1.375 7.995 1.00 85.12 238 GLN A C 1
ATOM 1937 O O . GLN A 1 238 ? -8.380 2.116 8.379 1.00 85.12 238 GLN A O 1
ATOM 1942 N N . SER A 1 239 ? -10.498 1.848 7.685 1.00 85.44 239 SER A N 1
ATOM 1943 C CA . SER A 1 239 ? -10.886 3.234 7.928 1.00 85.44 239 SER A CA 1
ATOM 1944 C C . SER A 1 239 ? -11.017 3.503 9.430 1.00 85.44 239 SER A C 1
ATOM 1946 O O . SER A 1 239 ? -11.217 2.586 10.226 1.00 85.44 239 SER A O 1
ATOM 1948 N N . ALA A 1 240 ? -10.947 4.773 9.830 1.00 88.06 240 ALA A N 1
ATOM 1949 C CA . ALA A 1 240 ? -11.153 5.204 11.214 1.00 88.06 240 ALA A CA 1
ATOM 1950 C C . ALA A 1 240 ? -12.644 5.184 11.631 1.00 88.06 240 ALA A C 1
ATOM 1952 O O . ALA A 1 240 ? -13.181 6.126 12.211 1.00 88.06 240 ALA A O 1
ATOM 1953 N N . THR A 1 241 ? -13.341 4.102 11.290 1.00 90.25 241 THR A N 1
ATOM 1954 C CA . THR A 1 241 ? -14.760 3.861 11.572 1.00 90.25 241 THR A CA 1
ATOM 1955 C C . THR A 1 241 ? -14.907 2.754 12.609 1.00 90.25 241 THR A C 1
ATOM 1957 O O . THR A 1 241 ? -13.975 1.985 12.843 1.00 90.25 241 THR A O 1
ATOM 1960 N N . ALA A 1 242 ? -16.092 2.618 13.211 1.00 91.75 242 ALA A N 1
ATOM 1961 C CA . ALA A 1 242 ? -16.367 1.482 14.092 1.00 91.75 242 ALA A CA 1
ATOM 1962 C C . ALA A 1 242 ? -16.188 0.140 13.367 1.00 91.75 242 ALA A C 1
ATOM 1964 O O . ALA A 1 242 ? -15.542 -0.750 13.907 1.00 91.75 242 ALA A O 1
ATOM 1965 N N . ARG A 1 243 ? -16.656 0.023 12.117 1.00 91.50 243 ARG A N 1
ATOM 1966 C CA . ARG A 1 243 ? -16.423 -1.156 11.267 1.00 91.50 243 ARG A CA 1
ATOM 1967 C C . ARG A 1 243 ? -14.931 -1.479 11.158 1.00 91.50 243 ARG A C 1
ATOM 1969 O O . ARG A 1 243 ? -14.521 -2.607 11.409 1.00 91.50 243 ARG A O 1
ATOM 1976 N N . GLY A 1 244 ? -14.123 -0.468 10.836 1.00 89.75 244 GLY A N 1
ATOM 1977 C CA . GLY A 1 244 ? -12.681 -0.620 10.694 1.00 89.75 244 GLY A CA 1
ATOM 1978 C C . GLY A 1 244 ? -11.994 -1.077 11.977 1.00 89.75 244 GLY A C 1
ATOM 1979 O O . GLY A 1 244 ? -11.224 -2.033 11.955 1.00 89.75 244 GLY A O 1
ATOM 1980 N N . VAL A 1 245 ? -12.337 -0.462 13.109 1.00 92.31 245 VAL A N 1
ATOM 1981 C CA . VAL A 1 245 ? -11.826 -0.840 14.437 1.00 92.31 245 VAL A CA 1
ATOM 1982 C C . VAL A 1 245 ? -12.196 -2.287 14.795 1.00 92.31 245 VAL A C 1
ATOM 1984 O O . VAL A 1 245 ? -11.339 -3.052 15.230 1.00 92.31 245 VAL A O 1
ATOM 1987 N N . LEU A 1 246 ? -13.448 -2.696 14.570 1.00 93.12 246 LEU A N 1
ATOM 1988 C CA . LEU A 1 246 ? -13.912 -4.060 14.856 1.00 93.12 246 LEU A CA 1
ATOM 1989 C C . LEU A 1 246 ? -13.205 -5.100 13.969 1.00 93.12 246 LEU A C 1
ATOM 1991 O O . LEU A 1 246 ? -12.816 -6.159 14.462 1.00 93.12 246 LEU A O 1
ATOM 1995 N N . ASN A 1 247 ? -12.969 -4.777 12.692 1.00 90.38 247 ASN A N 1
ATOM 1996 C CA . ASN A 1 247 ? -12.193 -5.620 11.779 1.00 90.38 247 ASN A CA 1
ATOM 1997 C C . ASN A 1 247 ? -10.747 -5.795 12.243 1.00 90.38 247 ASN A C 1
ATOM 1999 O O . ASN A 1 247 ? -10.221 -6.906 12.179 1.00 90.38 247 ASN A O 1
ATOM 2003 N N . VAL A 1 248 ? -10.115 -4.723 12.732 1.00 90.25 248 VAL A N 1
ATOM 2004 C CA . VAL A 1 248 ? -8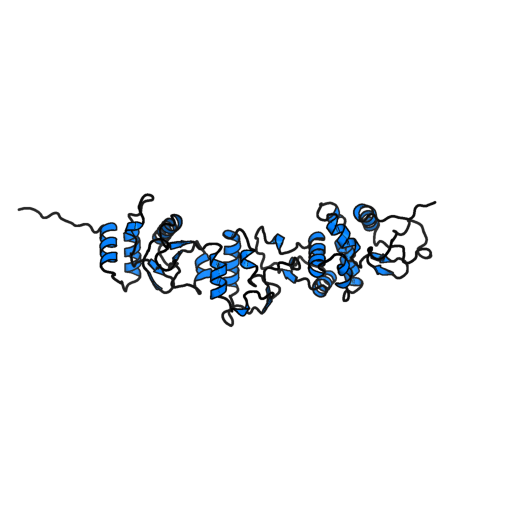.767 -4.788 13.310 1.00 90.25 248 VAL A CA 1
ATOM 2005 C C . VAL A 1 248 ? -8.752 -5.721 14.519 1.00 90.25 248 VAL A C 1
ATOM 2007 O O . VAL A 1 248 ? -7.919 -6.623 14.584 1.00 90.25 248 VAL A O 1
ATOM 2010 N N . PHE A 1 249 ? -9.694 -5.560 15.451 1.00 92.44 249 PHE A N 1
ATOM 2011 C CA . PHE A 1 249 ? -9.765 -6.408 16.642 1.00 92.44 249 PHE A CA 1
ATOM 2012 C C . PHE A 1 249 ? -9.957 -7.879 16.291 1.00 92.44 249 PHE A C 1
ATOM 2014 O O . PHE A 1 249 ? -9.251 -8.728 16.835 1.00 92.44 249 PHE A O 1
ATOM 2021 N N . LEU A 1 250 ? -10.843 -8.189 15.341 1.00 90.25 250 LEU A N 1
ATOM 2022 C CA . LEU A 1 250 ? -11.016 -9.558 14.868 1.00 90.25 250 LEU A CA 1
ATOM 2023 C C . LEU A 1 250 ? -9.751 -10.084 14.172 1.00 90.25 250 LEU A C 1
ATOM 2025 O O . LEU A 1 250 ? -9.356 -11.221 14.414 1.00 90.25 250 LEU A O 1
ATOM 2029 N N . ALA A 1 251 ? -9.081 -9.274 13.347 1.00 87.56 251 ALA A N 1
ATOM 2030 C CA . ALA A 1 251 ? -7.850 -9.677 12.664 1.00 87.56 251 ALA A CA 1
ATOM 2031 C C . ALA A 1 251 ? -6.703 -9.998 13.639 1.00 87.56 251 ALA A C 1
ATOM 2033 O O . ALA A 1 251 ? -5.865 -10.853 13.342 1.00 87.56 251 ALA A O 1
ATOM 2034 N N . ILE A 1 252 ? -6.671 -9.330 14.794 1.00 87.38 252 ILE A N 1
ATOM 2035 C CA . ILE A 1 252 ? -5.680 -9.548 15.854 1.00 87.38 252 ILE A CA 1
ATOM 2036 C C . ILE A 1 252 ? -6.067 -10.748 16.725 1.00 87.38 252 ILE A C 1
ATOM 2038 O O . ILE A 1 252 ? -5.234 -11.620 16.970 1.00 87.38 252 ILE A O 1
ATOM 2042 N N . ALA A 1 253 ? -7.332 -10.836 17.142 1.00 88.62 253 ALA A N 1
ATOM 2043 C CA . ALA A 1 253 ? -7.843 -11.934 17.962 1.00 88.62 253 ALA A CA 1
ATOM 2044 C C . ALA A 1 253 ? -7.954 -13.268 17.200 1.00 88.62 253 ALA A C 1
ATOM 2046 O O . ALA A 1 253 ? -8.001 -14.329 17.824 1.00 88.62 253 ALA A O 1
ATOM 2047 N N . LEU A 1 254 ? -7.997 -13.218 15.862 1.00 85.88 254 LEU A N 1
ATOM 2048 C CA . LEU A 1 254 ? -8.241 -14.311 14.907 1.00 85.88 254 LEU A CA 1
ATOM 2049 C C . LEU A 1 254 ? -9.656 -14.906 14.963 1.00 85.88 254 LEU A C 1
ATOM 2051 O O . LEU A 1 254 ? -10.176 -15.344 13.940 1.00 85.88 254 LEU A O 1
ATOM 2055 N N . GLU A 1 255 ? -10.279 -14.915 16.137 1.00 88.44 255 GLU A N 1
ATOM 2056 C CA . GLU A 1 255 ? -11.607 -15.463 16.396 1.00 88.44 255 GLU A CA 1
ATOM 2057 C C . GLU A 1 255 ? -12.389 -14.527 17.336 1.00 88.44 255 GLU A C 1
ATOM 2059 O O . GLU A 1 255 ? -11.792 -13.987 18.275 1.00 88.44 255 GLU A O 1
ATOM 2064 N N . PRO A 1 256 ? -13.719 -14.367 17.165 1.00 87.44 256 PRO A N 1
ATOM 2065 C CA . PRO A 1 256 ? -14.535 -13.503 18.023 1.00 87.44 256 PRO A CA 1
ATOM 2066 C C . PRO A 1 256 ? -14.411 -13.821 19.519 1.00 87.44 256 PRO A C 1
ATOM 2068 O O . PRO A 1 256 ? -14.338 -12.920 20.349 1.00 87.44 256 PRO A O 1
ATOM 2071 N N . GLN A 1 257 ? -14.292 -15.104 19.873 1.00 88.88 257 GLN A N 1
ATOM 2072 C CA . GLN A 1 257 ? -14.235 -15.558 21.265 1.00 88.88 257 GLN A CA 1
ATOM 2073 C C . GLN A 1 257 ? -12.951 -15.131 21.990 1.00 88.88 257 GLN A C 1
ATOM 2075 O O . GLN A 1 257 ? -12.912 -15.127 23.217 1.00 88.88 257 GLN A O 1
ATOM 2080 N N . LYS A 1 258 ? -11.896 -14.778 21.246 1.00 91.38 258 LYS A N 1
ATOM 2081 C CA . LYS A 1 258 ? -10.597 -14.361 21.793 1.00 91.38 258 LYS A CA 1
ATOM 2082 C C . LYS A 1 258 ? -10.472 -12.846 21.942 1.00 91.38 258 LYS A C 1
ATOM 2084 O O . LYS A 1 258 ? -9.470 -12.380 22.476 1.00 91.38 258 LYS A O 1
ATOM 2089 N N . ILE A 1 259 ? -11.473 -12.083 21.500 1.00 92.38 259 ILE A N 1
ATOM 2090 C CA . ILE A 1 259 ? -11.425 -10.617 21.481 1.00 92.38 259 ILE A CA 1
ATOM 2091 C C . ILE A 1 259 ? -11.265 -10.040 22.881 1.00 92.38 259 ILE A C 1
ATOM 2093 O O . ILE A 1 259 ? -10.457 -9.144 23.065 1.00 92.38 259 ILE A O 1
ATOM 2097 N N . GLU A 1 260 ? -11.943 -10.580 23.890 1.00 91.38 260 GLU A N 1
ATOM 2098 C CA . GLU A 1 260 ? -11.784 -10.110 25.271 1.00 91.38 260 GLU A CA 1
ATOM 2099 C C . GLU A 1 260 ? -10.317 -10.182 25.746 1.00 91.38 260 GLU A C 1
ATOM 2101 O O . GLU A 1 260 ? -9.838 -9.292 26.446 1.00 91.38 260 GLU A O 1
ATOM 2106 N N . GLY A 1 261 ? -9.568 -11.187 25.279 1.00 90.62 261 GLY A N 1
ATOM 2107 C CA . GLY A 1 261 ? -8.169 -11.406 25.640 1.00 90.62 261 GLY A CA 1
ATOM 2108 C C . GLY A 1 261 ? -7.178 -10.393 25.061 1.00 90.62 261 GLY A C 1
ATOM 2109 O O . GLY A 1 261 ? -6.055 -10.330 25.551 1.00 90.62 261 GLY A O 1
ATOM 2110 N N . ILE A 1 262 ? -7.549 -9.583 24.061 1.00 93.12 262 ILE A N 1
ATOM 2111 C CA . ILE A 1 262 ? -6.635 -8.553 23.527 1.00 93.12 262 ILE A CA 1
ATOM 2112 C C . ILE A 1 262 ? -6.619 -7.287 24.400 1.00 93.12 262 ILE A C 1
ATOM 2114 O O . ILE A 1 262 ? -5.729 -6.460 24.250 1.00 93.12 262 ILE A O 1
ATOM 2118 N N . PHE A 1 263 ? -7.567 -7.146 25.334 1.00 94.00 263 PHE A N 1
ATOM 2119 C CA . PHE A 1 263 ? -7.747 -5.958 26.178 1.00 94.00 263 PHE A CA 1
ATOM 2120 C C . PHE A 1 263 ? -7.147 -6.093 27.590 1.00 94.00 263 PHE A C 1
ATOM 2122 O O . PHE A 1 263 ? -7.501 -5.320 28.475 1.00 94.00 263 PHE A O 1
ATOM 2129 N N . ILE A 1 264 ? -6.237 -7.047 27.821 1.00 90.12 264 ILE A N 1
ATOM 2130 C CA . ILE A 1 264 ? -5.662 -7.328 29.156 1.00 90.12 264 ILE A CA 1
ATOM 2131 C C . ILE A 1 264 ? -4.979 -6.094 29.771 1.00 90.12 264 ILE A C 1
ATOM 2133 O O . ILE A 1 264 ? -5.106 -5.860 30.971 1.00 90.12 264 ILE A O 1
ATOM 2137 N N . ASP A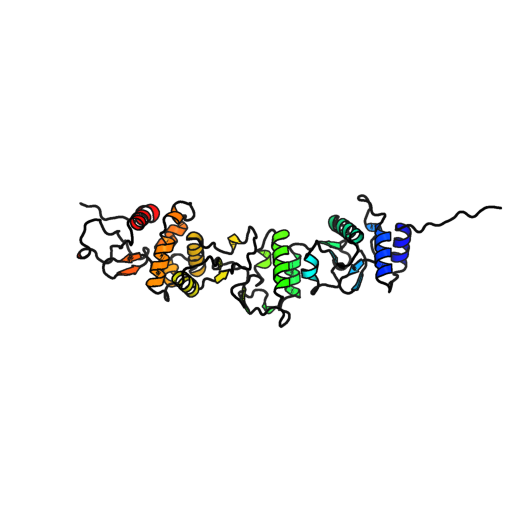 1 265 ? -4.308 -5.285 28.949 1.00 91.88 265 ASP A N 1
ATOM 2138 C CA . ASP A 1 265 ? -3.577 -4.087 29.389 1.00 91.88 265 ASP A CA 1
ATOM 2139 C C . ASP A 1 265 ? -4.390 -2.782 29.239 1.00 91.88 265 ASP A C 1
ATOM 2141 O O . ASP A 1 265 ? -3.873 -1.671 29.439 1.00 91.88 265 ASP A O 1
ATOM 2145 N N . ALA A 1 266 ? -5.668 -2.892 28.859 1.00 94.31 266 ALA A N 1
ATOM 2146 C CA . ALA A 1 266 ? -6.558 -1.750 28.713 1.00 94.31 266 ALA A CA 1
ATOM 2147 C C . ALA A 1 266 ? -7.032 -1.250 30.085 1.00 94.31 266 ALA A C 1
ATOM 2149 O O . ALA A 1 266 ? -7.483 -2.005 30.943 1.00 94.31 266 ALA A O 1
ATOM 2150 N N . SER A 1 267 ? -6.955 0.059 30.286 1.00 94.69 267 SER A N 1
ATOM 2151 C CA . SER A 1 267 ? -7.535 0.734 31.442 1.00 94.69 267 SER A CA 1
ATOM 2152 C C . SER A 1 267 ? -9.041 0.924 31.265 1.00 94.69 267 SER A C 1
ATOM 2154 O O . SER A 1 267 ? -9.545 1.038 30.147 1.00 94.69 267 SER A O 1
ATOM 2156 N N . GLU A 1 268 ? -9.766 1.057 32.375 1.00 92.50 268 GLU A N 1
ATOM 2157 C CA . GLU A 1 268 ? -11.205 1.352 32.350 1.00 92.50 268 GLU A CA 1
ATOM 2158 C C . GLU A 1 268 ? -11.510 2.618 31.539 1.00 92.50 268 GLU A C 1
ATOM 2160 O O . GLU A 1 268 ? -12.434 2.639 30.731 1.00 92.50 268 GLU A O 1
ATOM 2165 N N . GLY A 1 269 ? -10.685 3.661 31.684 1.00 93.19 269 GLY A N 1
ATOM 2166 C CA . GLY A 1 269 ? -10.845 4.906 30.937 1.00 93.19 269 GLY A CA 1
ATOM 2167 C C . GLY A 1 269 ? -10.739 4.723 29.421 1.00 93.19 269 GLY A C 1
ATOM 2168 O O . GLY A 1 269 ? -11.473 5.382 28.687 1.00 93.19 269 GLY A O 1
ATOM 2169 N N . GLU A 1 270 ? -9.854 3.840 28.956 1.00 95.81 270 GLU A N 1
ATOM 2170 C CA . GLU A 1 270 ? -9.710 3.495 27.538 1.00 95.81 270 GLU A CA 1
ATOM 2171 C C . GLU A 1 270 ? -10.904 2.679 27.028 1.00 95.81 270 GLU A C 1
ATOM 2173 O O . GLU A 1 270 ? -11.409 2.938 25.937 1.00 95.81 270 GLU A O 1
ATOM 2178 N N . LEU A 1 271 ? -11.408 1.739 27.829 1.00 95.44 271 LEU A N 1
ATOM 2179 C CA . LEU A 1 271 ? -12.573 0.929 27.471 1.00 95.44 271 LEU A CA 1
ATOM 2180 C C . LEU A 1 271 ? -13.876 1.745 27.446 1.00 95.44 271 LEU A C 1
ATOM 2182 O O . LEU A 1 271 ? -14.712 1.523 26.571 1.00 95.44 271 LEU A O 1
ATOM 2186 N N . HIS A 1 272 ? -14.035 2.730 28.334 1.00 94.19 272 HIS A N 1
ATOM 2187 C CA . HIS A 1 272 ? -15.136 3.697 28.256 1.00 94.19 272 HIS A CA 1
ATOM 2188 C C . HIS A 1 272 ? -15.054 4.558 26.992 1.00 94.19 272 HIS A C 1
ATOM 2190 O O . HIS A 1 272 ? -16.068 4.784 26.333 1.00 94.19 272 HIS A O 1
ATOM 2196 N N . GLU A 1 273 ? -13.852 4.996 26.606 1.00 95.19 273 GLU A N 1
ATOM 2197 C CA . GLU A 1 273 ? -13.661 5.723 25.348 1.00 95.19 273 GLU A CA 1
ATOM 2198 C C . GLU A 1 273 ? -14.051 4.848 24.145 1.00 95.19 273 GLU A C 1
ATOM 2200 O O . GLU A 1 273 ? -14.783 5.296 23.258 1.00 95.19 273 GLU A O 1
ATOM 2205 N N . LEU A 1 274 ? -13.644 3.572 24.146 1.00 95.75 274 LEU A N 1
ATOM 2206 C CA . LEU A 1 274 ? -14.036 2.603 23.123 1.00 95.75 274 LEU A CA 1
ATOM 2207 C C . LEU A 1 274 ? -15.555 2.397 23.085 1.00 95.75 274 LEU A C 1
ATOM 2209 O O . LEU A 1 274 ? -16.143 2.405 22.003 1.00 95.75 274 LEU A O 1
ATOM 2213 N N . ARG A 1 275 ? -16.202 2.253 24.247 1.00 94.44 275 ARG A N 1
ATOM 2214 C CA . ARG A 1 275 ? -17.661 2.145 24.378 1.00 94.44 275 ARG A CA 1
ATOM 2215 C C . ARG A 1 275 ? -18.359 3.335 23.728 1.00 94.44 275 ARG A C 1
ATOM 2217 O O . ARG A 1 275 ? -19.185 3.164 22.829 1.00 94.44 275 ARG A O 1
ATOM 2224 N N . SER A 1 276 ? -17.963 4.534 24.148 1.00 92.75 276 SER A N 1
ATOM 2225 C CA . SER A 1 276 ? -18.457 5.806 23.629 1.00 92.75 276 SER A CA 1
ATOM 2226 C C . SER A 1 276 ? -18.213 5.953 22.127 1.00 92.75 276 SER A C 1
ATOM 2228 O O . SER A 1 276 ? -19.018 6.573 21.435 1.00 92.75 276 SER A O 1
ATOM 2230 N N . PHE A 1 277 ? -17.126 5.391 21.592 1.00 93.19 277 PHE A N 1
ATOM 2231 C CA . PHE A 1 277 ? -16.830 5.402 20.162 1.00 93.19 277 PHE A CA 1
ATOM 2232 C C . PHE A 1 277 ? -17.690 4.410 19.367 1.00 93.19 277 PHE A C 1
ATOM 2234 O O . PHE A 1 277 ? -18.293 4.814 18.372 1.00 93.19 277 PHE A O 1
ATOM 2241 N N . ILE A 1 278 ? -17.757 3.142 19.784 1.00 93.25 278 ILE A N 1
ATOM 2242 C CA . ILE A 1 278 ? -18.417 2.043 19.056 1.00 93.25 278 ILE A CA 1
ATOM 2243 C C . ILE A 1 278 ? -19.942 2.157 19.106 1.00 93.25 278 ILE A C 1
ATOM 2245 O O . ILE A 1 278 ? -20.605 1.887 18.108 1.00 93.25 278 ILE A O 1
ATOM 2249 N N . LEU A 1 279 ? -20.514 2.608 20.225 1.00 91.62 279 LEU A N 1
ATOM 2250 C CA . LEU A 1 279 ? -21.968 2.645 20.416 1.00 91.62 279 LEU A CA 1
ATOM 2251 C C . LEU A 1 279 ? -22.645 3.925 19.886 1.00 91.62 279 LEU A C 1
ATOM 2253 O O . LEU A 1 279 ? -23.827 4.158 20.154 1.00 91.62 279 LEU A O 1
ATOM 2257 N N . LYS A 1 280 ? -21.943 4.747 19.089 1.00 90.25 280 LYS A N 1
ATOM 2258 C CA . LYS A 1 280 ? -22.541 5.924 18.430 1.00 90.25 280 LYS A CA 1
ATOM 2259 C C . LYS A 1 280 ? -23.560 5.501 17.377 1.00 90.25 280 LYS A C 1
ATOM 2261 O O . LYS A 1 280 ? -23.254 4.718 16.482 1.00 90.25 280 LYS A O 1
ATOM 2266 N N . THR A 1 281 ? -24.736 6.126 17.405 1.00 87.94 281 THR A N 1
ATOM 2267 C CA . THR A 1 281 ? -25.859 5.807 16.504 1.00 87.94 281 THR A CA 1
ATOM 2268 C C . THR A 1 281 ? -25.481 5.852 15.022 1.00 87.94 281 THR A C 1
ATOM 2270 O O . THR A 1 281 ? -25.926 4.990 14.269 1.00 87.94 281 THR A O 1
ATOM 2273 N N . LYS A 1 282 ? -24.619 6.800 14.619 1.00 90.38 282 LYS A N 1
ATOM 2274 C CA . LYS A 1 282 ? -24.190 6.975 13.221 1.00 90.38 282 LYS A CA 1
ATOM 2275 C C . LYS A 1 282 ? -23.608 5.705 12.589 1.00 90.38 282 LYS A C 1
ATOM 2277 O O . LYS A 1 282 ? -23.813 5.460 11.409 1.00 90.38 282 LYS A O 1
ATOM 2282 N N . TRP A 1 283 ? -22.942 4.861 13.380 1.00 90.00 283 TRP A N 1
ATOM 2283 C CA . TRP A 1 283 ? -22.323 3.635 12.873 1.00 90.00 283 TRP A CA 1
ATOM 2284 C C . TRP A 1 283 ? -23.334 2.540 12.537 1.00 90.00 283 TRP A C 1
ATOM 2286 O O . TRP A 1 283 ? -23.070 1.706 11.679 1.00 90.00 283 TRP A O 1
ATOM 2296 N N . PHE A 1 284 ? -24.498 2.556 13.180 1.00 87.12 284 PHE A N 1
ATOM 2297 C CA . PHE A 1 284 ? -25.551 1.574 12.938 1.00 87.12 284 PHE A CA 1
ATOM 2298 C C . PHE A 1 284 ? -26.544 2.040 11.869 1.00 87.12 284 PHE A C 1
ATOM 2300 O O . PHE A 1 284 ? -27.131 1.218 11.176 1.00 87.12 284 PHE A O 1
ATOM 2307 N N . SER A 1 285 ? -26.746 3.354 11.727 1.00 79.25 285 SER A N 1
ATOM 2308 C CA . SER A 1 285 ? -27.705 3.918 10.769 1.00 79.25 285 SER A CA 1
ATOM 2309 C C . SER A 1 285 ? -27.201 3.969 9.326 1.00 79.25 285 SER A C 1
ATOM 2311 O O . SER A 1 285 ? -28.017 4.032 8.416 1.00 79.25 285 SER A O 1
ATOM 2313 N N . GLU A 1 286 ? -25.885 3.968 9.111 1.00 76.81 286 GLU A N 1
ATOM 2314 C CA . GLU A 1 286 ? -25.258 4.100 7.785 1.00 76.81 286 GLU A CA 1
ATOM 2315 C C . GLU A 1 286 ? -24.853 2.743 7.167 1.00 76.81 286 GLU A C 1
ATOM 2317 O O . GLU A 1 286 ? -23.976 2.704 6.310 1.00 76.81 286 GLU A O 1
ATOM 2322 N N . GLU A 1 287 ? -25.427 1.623 7.634 1.00 65.06 287 GLU A N 1
ATOM 2323 C CA . GLU A 1 287 ? -25.096 0.243 7.198 1.00 65.06 287 GLU A CA 1
ATOM 2324 C C . GLU A 1 287 ? -23.594 -0.117 7.281 1.00 65.06 287 GLU A C 1
ATOM 2326 O O . GLU A 1 287 ? -23.111 -1.063 6.661 1.00 65.06 287 GLU A O 1
ATOM 2331 N N . GLN A 1 288 ? -22.829 0.611 8.098 1.00 77.19 288 GLN A N 1
ATOM 2332 C CA . GLN A 1 288 ? -21.403 0.350 8.307 1.00 77.19 288 GLN A CA 1
ATOM 2333 C C . GLN A 1 288 ? -21.182 -0.952 9.095 1.00 77.19 288 GLN A C 1
ATOM 2335 O O . GLN A 1 288 ? -20.164 -1.616 8.905 1.00 77.19 288 GLN A O 1
ATOM 2340 N N . ILE A 1 289 ? -22.126 -1.326 9.963 1.00 89.56 289 ILE A N 1
ATOM 2341 C CA . ILE A 1 289 ? -22.052 -2.475 10.873 1.00 89.56 289 ILE A CA 1
ATOM 2342 C C . ILE A 1 289 ? -23.100 -3.518 10.468 1.00 89.56 289 ILE A C 1
ATOM 2344 O O . ILE A 1 289 ? -24.291 -3.220 10.453 1.00 89.56 289 ILE A O 1
ATOM 2348 N N . ASP A 1 290 ? -22.644 -4.736 10.173 1.00 89.69 290 ASP A N 1
ATOM 2349 C CA . ASP A 1 290 ? -23.488 -5.908 9.885 1.00 89.69 290 ASP A CA 1
ATOM 2350 C C . ASP A 1 290 ? -23.526 -6.898 11.070 1.00 89.69 290 ASP A C 1
ATOM 2352 O O . ASP A 1 290 ? -22.877 -6.682 12.096 1.00 89.69 290 ASP A O 1
ATOM 2356 N N . ASP A 1 291 ? -24.258 -8.008 10.929 1.00 89.50 291 ASP A N 1
ATOM 2357 C CA . ASP A 1 291 ? -24.430 -9.024 11.981 1.00 89.50 291 ASP A CA 1
ATOM 2358 C C . ASP A 1 291 ? -23.108 -9.599 12.517 1.00 89.50 291 ASP A C 1
ATOM 2360 O O . ASP A 1 291 ? -23.003 -9.913 13.705 1.00 89.50 291 ASP A O 1
ATOM 2364 N N . THR A 1 292 ? -22.073 -9.703 11.674 1.00 90.00 292 THR A N 1
ATOM 2365 C CA . THR A 1 292 ? -20.753 -10.187 12.110 1.00 90.00 292 THR A CA 1
ATOM 2366 C C . THR A 1 292 ? -20.091 -9.183 13.047 1.00 90.00 292 THR A C 1
ATOM 2368 O O . THR A 1 292 ? -19.542 -9.557 14.082 1.00 90.00 292 THR A O 1
ATOM 2371 N N . HIS A 1 293 ? -20.224 -7.892 12.744 1.00 93.00 293 HIS A N 1
ATOM 2372 C CA . HIS A 1 293 ? -19.726 -6.813 13.587 1.00 93.00 293 HIS A CA 1
ATOM 2373 C C . HIS A 1 293 ? -20.529 -6.701 14.885 1.00 93.00 293 HIS A C 1
ATOM 2375 O O . HIS A 1 293 ? -19.947 -6.457 15.939 1.00 93.00 293 HIS A O 1
ATOM 2381 N N . ILE A 1 294 ? -21.845 -6.930 14.842 1.00 91.94 294 ILE A N 1
ATOM 2382 C CA . ILE A 1 294 ? -22.679 -7.016 16.049 1.00 91.94 294 ILE A CA 1
ATOM 2383 C C . ILE A 1 294 ? -22.190 -8.136 16.970 1.00 91.94 294 ILE A C 1
ATOM 2385 O O . ILE A 1 294 ? -22.109 -7.937 18.183 1.00 91.94 294 ILE A O 1
ATOM 2389 N N . GLU A 1 295 ? -21.819 -9.291 16.417 1.00 92.00 295 GLU A N 1
ATOM 2390 C CA . GLU A 1 295 ? -21.268 -10.387 17.213 1.00 92.00 295 GLU A CA 1
ATOM 2391 C C . GLU A 1 295 ? -19.909 -10.029 17.826 1.00 92.00 295 GLU A C 1
ATOM 2393 O O . GLU A 1 295 ? -19.690 -10.261 19.014 1.00 92.00 295 GLU A O 1
ATOM 2398 N N . ILE A 1 296 ? -19.033 -9.361 17.069 1.00 94.00 296 ILE A N 1
ATOM 2399 C CA . ILE A 1 296 ? -17.768 -8.828 17.596 1.00 94.00 296 ILE A CA 1
ATOM 2400 C C . ILE A 1 296 ? -18.020 -7.881 18.776 1.00 94.00 296 ILE A C 1
ATOM 2402 O O . ILE A 1 296 ? -17.363 -8.004 19.809 1.00 94.00 296 ILE A O 1
ATOM 2406 N N . ILE A 1 297 ? -18.988 -6.963 18.656 1.00 94.38 297 ILE A N 1
ATOM 2407 C CA . ILE A 1 297 ? -19.314 -5.997 19.714 1.00 94.38 297 ILE A CA 1
ATOM 2408 C C . ILE A 1 297 ? -19.694 -6.711 21.014 1.00 94.38 297 ILE A C 1
ATOM 2410 O O . ILE A 1 297 ? -19.274 -6.276 22.083 1.00 94.38 297 ILE A O 1
ATOM 2414 N N . LYS A 1 298 ? -20.431 -7.826 20.953 1.00 92.56 298 LYS A N 1
ATOM 2415 C CA . LYS A 1 298 ? -20.810 -8.600 22.148 1.00 92.56 298 LYS A CA 1
ATOM 2416 C C . LYS A 1 298 ? -19.613 -9.203 22.882 1.00 92.56 298 LYS A C 1
ATOM 2418 O O . LYS A 1 298 ? -19.705 -9.418 24.088 1.00 92.56 298 LYS A O 1
ATOM 2423 N N . HIS A 1 299 ? -18.504 -9.455 22.196 1.00 94.12 299 HIS A N 1
ATOM 2424 C CA . HIS A 1 299 ? -17.278 -9.963 22.811 1.00 94.12 299 HIS A CA 1
ATOM 2425 C C . HIS A 1 299 ? -16.389 -8.865 23.415 1.00 94.12 299 HIS A C 1
ATOM 2427 O O . HIS A 1 299 ? -15.421 -9.182 24.105 1.00 94.12 299 HIS A O 1
ATOM 2433 N N . LEU A 1 300 ? -16.700 -7.583 23.197 1.00 94.50 300 LEU A N 1
ATOM 2434 C CA . LEU A 1 300 ? -15.918 -6.482 23.753 1.00 94.50 300 LEU A CA 1
ATOM 2435 C C . LEU A 1 300 ? -16.177 -6.312 25.261 1.00 94.50 300 LEU A C 1
ATOM 2437 O O . LEU A 1 300 ? -17.341 -6.251 25.670 1.00 94.50 300 LEU A O 1
ATOM 2441 N N . PRO A 1 301 ? -15.130 -6.138 26.091 1.00 93.88 301 PRO A N 1
ATOM 2442 C CA . PRO A 1 301 ? -15.268 -5.853 27.517 1.00 93.88 301 PRO A CA 1
ATOM 2443 C C . PRO A 1 301 ? -15.568 -4.364 27.751 1.00 93.88 301 PRO A C 1
ATOM 2445 O O . PRO A 1 301 ? -14.800 -3.648 28.381 1.00 93.88 301 PRO A O 1
ATOM 2448 N N . ILE A 1 302 ? -16.675 -3.873 27.192 1.00 94.25 302 ILE A N 1
ATOM 2449 C CA . ILE A 1 302 ? -17.070 -2.452 27.238 1.00 94.25 302 ILE A CA 1
ATOM 2450 C C . ILE A 1 302 ? -18.413 -2.228 27.938 1.00 94.25 302 ILE A C 1
ATOM 2452 O O . ILE A 1 302 ? -18.837 -1.087 28.111 1.00 94.25 302 ILE A O 1
ATOM 2456 N N . PHE A 1 303 ? -19.106 -3.295 28.343 1.00 92.62 303 PHE A N 1
ATOM 2457 C CA . PHE A 1 303 ? -20.422 -3.182 28.962 1.00 92.62 303 PHE A CA 1
ATOM 2458 C C . PHE A 1 303 ? -20.296 -3.122 30.473 1.00 92.62 303 PHE A C 1
ATOM 2460 O O . PHE A 1 303 ? -19.813 -4.049 31.113 1.00 92.62 303 PHE A O 1
ATOM 2467 N N . GLU A 1 304 ? -20.748 -2.021 31.052 1.00 91.75 304 GLU A N 1
ATOM 2468 C CA . GLU A 1 304 ? -20.607 -1.773 32.481 1.00 91.75 304 GLU A CA 1
ATOM 2469 C C . GLU A 1 304 ? -21.733 -2.441 33.272 1.00 91.75 304 GLU A C 1
ATOM 2471 O O . GLU A 1 304 ? -22.916 -2.209 33.021 1.00 91.75 304 GLU A O 1
ATOM 2476 N N . SER A 1 305 ? -21.361 -3.254 34.255 1.00 89.69 305 SER A N 1
ATOM 2477 C CA . SER A 1 305 ? -22.295 -3.819 35.230 1.00 89.69 305 SER A CA 1
ATOM 2478 C C . SER A 1 305 ? -22.772 -2.768 36.239 1.00 89.69 305 SER A C 1
ATOM 2480 O O . SER A 1 305 ? -22.027 -1.869 36.631 1.00 89.69 305 SER A O 1
ATOM 2482 N N . TYR A 1 306 ? -24.022 -2.886 36.694 1.00 87.56 306 TYR A N 1
ATOM 2483 C CA . TYR A 1 306 ? -24.615 -1.916 37.620 1.00 87.56 306 TYR A CA 1
ATOM 2484 C C . TYR A 1 306 ? -23.892 -1.857 38.973 1.00 87.56 306 TYR A C 1
ATOM 2486 O O . TYR A 1 306 ? -23.484 -0.778 39.401 1.00 87.56 306 TYR A O 1
ATOM 2494 N N . LYS A 1 307 ? -23.710 -3.008 39.636 1.00 85.81 307 LYS A N 1
ATOM 2495 C CA . LYS A 1 307 ? -23.239 -3.065 41.029 1.00 85.81 307 LYS A CA 1
ATOM 2496 C C . LYS A 1 307 ? -21.725 -2.952 41.154 1.00 85.81 307 LYS A C 1
ATOM 2498 O O . LYS A 1 307 ? -21.226 -2.094 41.874 1.00 85.81 307 LYS A O 1
ATOM 2503 N N . SER A 1 308 ? -20.990 -3.835 40.488 1.00 86.44 308 SER A N 1
ATOM 2504 C CA . SER A 1 308 ? -19.531 -3.884 40.597 1.00 86.44 308 SER A CA 1
ATOM 2505 C C . SER A 1 308 ? -18.826 -2.830 39.753 1.00 86.44 308 SER A C 1
ATOM 2507 O O . SER A 1 308 ? -17.626 -2.647 39.936 1.00 86.44 308 SER A O 1
ATOM 2509 N N . ARG A 1 309 ? -19.549 -2.147 38.848 1.00 87.38 309 ARG A N 1
ATOM 2510 C CA . ARG A 1 309 ? -18.999 -1.171 37.888 1.00 87.38 309 ARG A CA 1
ATOM 2511 C C . ARG A 1 309 ? -17.952 -1.781 36.948 1.00 87.38 309 ARG A C 1
ATOM 2513 O O . ARG A 1 309 ? -17.277 -1.069 36.219 1.00 87.38 309 ARG A O 1
ATOM 2520 N N . LYS A 1 310 ? -17.821 -3.111 36.940 1.00 89.94 310 LYS A N 1
ATOM 2521 C CA . LYS A 1 310 ? -16.874 -3.817 36.082 1.00 89.94 310 LYS A CA 1
ATOM 2522 C C . LYS A 1 310 ? -17.378 -3.815 34.653 1.00 89.94 310 LYS A C 1
ATOM 2524 O O . LYS A 1 310 ? -18.562 -4.086 34.419 1.00 89.94 310 LYS A O 1
ATOM 2529 N N . LEU A 1 311 ? -16.458 -3.566 33.731 1.00 91.56 311 LEU A N 1
ATOM 2530 C CA . LEU A 1 311 ? -16.674 -3.720 32.303 1.00 91.56 311 LEU A CA 1
ATOM 2531 C C . LEU A 1 311 ? -16.543 -5.201 31.933 1.00 91.56 311 LEU A C 1
ATOM 2533 O O . LEU A 1 311 ? -15.597 -5.871 32.342 1.00 91.56 311 LEU A O 1
ATOM 2537 N N . VAL A 1 312 ? -17.535 -5.720 31.216 1.00 91.00 312 VAL A N 1
ATOM 2538 C CA . VAL A 1 312 ? -17.665 -7.140 30.870 1.00 91.00 312 VAL A CA 1
ATOM 2539 C C . VAL A 1 312 ? -18.077 -7.312 29.412 1.00 91.00 312 VAL A C 1
ATOM 2541 O O . VAL A 1 312 ? -18.634 -6.396 28.803 1.00 91.00 312 VAL A O 1
ATOM 2544 N N . SER A 1 313 ? -17.822 -8.499 28.862 1.00 91.25 313 SER A N 1
ATOM 2545 C CA . SER A 1 313 ? -18.386 -8.946 27.588 1.00 91.25 313 SER A CA 1
ATOM 2546 C C . SER A 1 313 ? -19.816 -9.479 27.764 1.00 91.25 313 SER A C 1
ATOM 2548 O O . SER A 1 313 ? -20.217 -9.920 28.845 1.00 91.25 313 SER A O 1
ATOM 2550 N N . LEU A 1 314 ? -20.608 -9.462 26.690 1.00 89.31 314 LEU A N 1
ATOM 2551 C CA . LEU A 1 314 ? -21.951 -10.059 26.641 1.00 89.31 314 LEU A CA 1
ATOM 2552 C C . LEU A 1 314 ? -21.919 -11.562 26.339 1.00 89.31 314 LEU A C 1
ATOM 2554 O O . LEU A 1 314 ? -22.948 -12.226 26.434 1.00 89.31 314 LEU A O 1
ATOM 2558 N N . SER A 1 315 ? -20.754 -12.115 25.990 1.00 82.00 315 SER A N 1
ATOM 2559 C CA . SER A 1 315 ? -20.598 -13.532 25.649 1.00 82.00 315 SER A CA 1
ATOM 2560 C C . SER A 1 315 ? -20.613 -14.479 26.849 1.00 82.00 315 SER A C 1
ATOM 2562 O O . SER A 1 315 ? -20.854 -15.670 26.678 1.00 82.00 315 SER A O 1
ATOM 2564 N N . SER A 1 316 ? -20.348 -13.981 28.060 1.00 68.88 316 SER A N 1
ATOM 2565 C CA . SER A 1 316 ? -20.132 -14.822 29.247 1.00 68.88 316 SER A CA 1
ATOM 2566 C C . SER A 1 316 ? -21.400 -15.122 30.064 1.00 68.88 316 SER A C 1
ATOM 2568 O O . SER A 1 316 ? -21.418 -16.104 30.806 1.00 68.88 316 SER A O 1
ATOM 2570 N N . ALA A 1 317 ? -22.474 -14.327 29.938 1.00 69.12 317 ALA A N 1
ATOM 2571 C CA . ALA A 1 317 ? -23.749 -14.548 30.635 1.00 69.12 317 ALA A CA 1
ATOM 2572 C C . ALA A 1 317 ? -24.898 -13.709 30.046 1.00 69.12 317 ALA A C 1
ATOM 2574 O O . ALA A 1 317 ? -24.669 -12.647 29.474 1.00 69.12 317 ALA A O 1
ATOM 2575 N N . ILE A 1 318 ? -26.152 -14.131 30.269 1.00 69.44 318 ILE A N 1
ATOM 2576 C CA . ILE A 1 318 ? -27.333 -13.318 29.934 1.00 69.44 318 ILE A CA 1
ATOM 2577 C C . ILE A 1 318 ? -27.324 -12.059 30.806 1.00 69.44 318 ILE A C 1
ATOM 2579 O O . ILE A 1 318 ? -27.454 -12.137 32.030 1.00 69.44 318 ILE A O 1
ATOM 2583 N N . LYS A 1 319 ? -27.189 -10.899 30.164 1.00 81.12 319 LYS A N 1
ATOM 2584 C CA . LYS A 1 319 ? -27.250 -9.586 30.805 1.00 81.12 319 LYS A CA 1
ATOM 2585 C C . LYS A 1 319 ? -28.511 -8.846 30.372 1.00 81.12 319 LYS A C 1
ATOM 2587 O O . LYS A 1 319 ? -28.892 -8.884 29.204 1.00 81.12 319 LYS A O 1
ATOM 2592 N N . TRP A 1 320 ? -29.142 -8.161 31.318 1.00 85.94 320 TRP A N 1
ATOM 2593 C CA . TRP A 1 320 ? -30.344 -7.361 31.094 1.00 85.94 320 TRP A CA 1
ATOM 2594 C C . TRP A 1 320 ? -30.004 -5.877 31.140 1.00 85.94 320 TRP A C 1
ATOM 2596 O O . TRP A 1 320 ? -29.082 -5.462 31.838 1.00 85.94 320 TRP A O 1
ATOM 2606 N N . LEU A 1 321 ? -30.765 -5.055 30.428 1.00 86.25 321 LEU A N 1
ATOM 2607 C CA . LEU A 1 321 ? -30.721 -3.613 30.644 1.00 86.25 321 LEU A CA 1
ATOM 2608 C C . LEU A 1 321 ? -31.409 -3.270 31.968 1.00 86.25 321 LEU A C 1
ATOM 2610 O O . LEU A 1 321 ? -32.410 -3.895 32.335 1.00 86.25 321 LEU A O 1
ATOM 2614 N N . GLY A 1 322 ? -30.868 -2.279 32.680 1.00 82.62 322 GLY A N 1
ATOM 2615 C CA . GLY A 1 322 ? -31.500 -1.738 33.880 1.00 82.62 322 GLY A CA 1
ATOM 2616 C C . GLY A 1 322 ? -32.911 -1.211 33.575 1.00 82.62 322 GLY A C 1
ATOM 2617 O O . GLY A 1 322 ? -33.051 -0.351 32.704 1.00 82.62 322 GLY A O 1
ATOM 2618 N N . PRO A 1 323 ? -33.967 -1.708 34.244 1.00 80.62 323 PRO A N 1
ATOM 2619 C CA . PRO A 1 323 ? -35.326 -1.224 34.033 1.00 80.62 323 PRO A CA 1
ATOM 2620 C C . PRO A 1 323 ? -35.493 0.222 34.515 1.00 80.62 323 PRO A C 1
ATOM 2622 O O . PRO A 1 323 ? -35.026 0.602 35.590 1.00 80.62 323 PRO A O 1
ATOM 2625 N N . THR A 1 324 ? -36.228 1.027 33.746 1.00 77.12 324 THR A N 1
ATOM 2626 C CA . THR A 1 324 ? -36.481 2.434 34.081 1.00 77.12 324 THR A CA 1
ATOM 2627 C C . THR A 1 324 ? -37.337 2.563 35.347 1.00 77.12 324 THR A C 1
ATOM 2629 O O . THR A 1 324 ? -38.403 1.946 35.463 1.00 77.12 324 THR A O 1
ATOM 2632 N N . GLY A 1 325 ? -36.895 3.403 36.287 1.00 75.38 325 GLY A N 1
ATOM 2633 C CA . GLY A 1 325 ? -37.629 3.708 37.521 1.00 75.38 325 GLY A CA 1
ATOM 2634 C C . GLY A 1 325 ? -37.467 2.686 38.652 1.00 75.38 325 GLY A C 1
ATOM 2635 O O . GLY A 1 325 ? -38.235 2.728 39.610 1.00 75.38 325 GLY A O 1
ATOM 2636 N N . VAL A 1 326 ? -36.500 1.769 38.553 1.00 80.00 326 VAL A N 1
ATOM 2637 C CA . VAL A 1 326 ? -36.097 0.879 39.655 1.00 80.00 326 VAL A CA 1
ATOM 2638 C C . VAL A 1 326 ? -34.885 1.481 40.368 1.00 80.00 326 VAL A C 1
ATOM 2640 O O . VAL A 1 326 ? -34.004 2.031 39.713 1.00 80.00 326 VAL A O 1
ATOM 2643 N N . SER A 1 327 ? -34.849 1.393 41.703 1.00 80.44 327 SER A N 1
ATOM 2644 C CA . SER A 1 327 ? -33.696 1.861 42.486 1.00 80.44 327 SER A CA 1
ATOM 2645 C C . SER A 1 327 ? -32.425 1.114 42.078 1.00 80.44 327 SER A C 1
ATOM 2647 O O . SER A 1 327 ? -32.447 -0.115 41.978 1.00 80.44 327 SER A O 1
ATOM 2649 N N . GLU A 1 328 ? -31.319 1.840 41.898 1.00 79.81 328 GLU A N 1
ATOM 2650 C CA . GLU A 1 328 ? -30.021 1.258 41.531 1.00 79.81 328 GLU A CA 1
ATOM 2651 C C . GLU A 1 328 ? -29.546 0.217 42.558 1.00 79.81 328 GLU A C 1
ATOM 2653 O O . GLU A 1 328 ? -28.930 -0.777 42.180 1.00 79.81 328 GLU A O 1
ATOM 2658 N N . ASP A 1 329 ? -29.931 0.367 43.832 1.00 81.38 329 ASP A N 1
ATOM 2659 C CA . ASP A 1 329 ? -29.593 -0.567 44.918 1.00 81.38 329 ASP A CA 1
ATOM 2660 C C . ASP A 1 329 ? -30.160 -1.985 44.716 1.00 81.38 329 ASP A C 1
ATOM 2662 O O . ASP A 1 329 ? -29.668 -2.953 45.300 1.00 81.38 329 ASP A O 1
ATOM 2666 N N . LEU A 1 330 ? -31.209 -2.122 43.898 1.00 81.88 330 LEU A N 1
ATOM 2667 C CA . LEU A 1 330 ? -31.850 -3.403 43.588 1.00 81.88 330 LEU A CA 1
ATOM 2668 C C . LEU A 1 330 ? -31.212 -4.102 42.378 1.00 81.88 330 LEU A C 1
ATOM 2670 O O . LEU A 1 330 ? -31.529 -5.261 42.099 1.00 81.88 330 LEU A O 1
ATOM 2674 N N . LEU A 1 331 ? -30.320 -3.419 41.657 1.00 86.50 331 LEU A N 1
ATOM 2675 C CA . LEU A 1 331 ? -29.678 -3.929 40.453 1.00 86.50 331 LEU A CA 1
ATOM 2676 C C . LEU A 1 331 ? -28.333 -4.570 40.809 1.00 86.50 331 LEU A C 1
ATOM 2678 O O . LEU A 1 331 ? -27.452 -3.965 41.412 1.00 86.50 331 LEU A O 1
ATOM 2682 N N . ASN A 1 332 ? -28.176 -5.839 40.439 1.00 87.19 332 ASN A N 1
ATOM 2683 C CA . ASN A 1 332 ? -26.935 -6.591 40.620 1.00 87.19 332 ASN A CA 1
ATOM 2684 C C . ASN A 1 332 ? -26.106 -6.632 39.323 1.00 87.19 332 ASN A C 1
ATOM 2686 O O . ASN A 1 332 ? -26.443 -6.000 38.323 1.00 87.19 332 ASN A O 1
ATOM 2690 N N . ASP A 1 333 ? -25.028 -7.416 39.316 1.00 86.62 333 ASP A N 1
ATOM 2691 C CA . ASP A 1 333 ? -24.124 -7.528 38.165 1.00 86.62 333 ASP A CA 1
ATOM 2692 C C . ASP A 1 333 ? -24.740 -8.203 36.927 1.00 86.62 333 ASP A C 1
ATOM 2694 O O . ASP A 1 333 ? -24.096 -8.251 35.879 1.00 86.62 333 ASP A O 1
ATOM 2698 N N . ASN A 1 334 ? -25.975 -8.714 36.998 1.00 87.12 334 ASN A N 1
ATOM 2699 C CA . ASN A 1 334 ? -26.703 -9.204 35.822 1.00 87.12 334 ASN A CA 1
ATOM 2700 C C . ASN A 1 334 ? -27.343 -8.069 35.011 1.00 87.12 334 ASN A C 1
ATOM 2702 O O . ASN A 1 334 ? -27.815 -8.318 33.901 1.00 87.12 334 ASN A O 1
ATOM 2706 N N . PHE A 1 335 ? -27.348 -6.846 35.544 1.00 89.44 335 PHE A N 1
ATOM 2707 C CA . PHE A 1 335 ? -27.849 -5.658 34.869 1.00 89.44 335 PHE A CA 1
ATOM 2708 C C . PHE A 1 335 ? -26.707 -4.798 34.346 1.00 89.44 335 PHE A C 1
ATOM 2710 O O . PHE A 1 335 ? -25.696 -4.602 35.024 1.00 89.44 335 PHE A O 1
ATOM 2717 N N . LEU A 1 336 ? -26.899 -4.251 33.150 1.00 89.81 336 LEU A N 1
ATOM 2718 C CA . LEU A 1 336 ? -25.973 -3.320 32.521 1.00 89.81 336 LEU A CA 1
ATOM 2719 C C . LEU A 1 336 ? -26.445 -1.892 32.710 1.00 89.81 336 LEU A C 1
ATOM 2721 O O . LEU A 1 336 ? -27.620 -1.585 32.487 1.00 89.81 336 LEU A O 1
ATOM 2725 N N . ARG A 1 337 ? -25.499 -1.028 33.065 1.00 88.31 337 ARG A N 1
ATOM 2726 C CA . ARG A 1 337 ? -25.687 0.414 33.096 1.00 88.31 337 ARG A CA 1
ATOM 2727 C C . ARG A 1 337 ? -25.429 0.992 31.713 1.00 88.31 337 ARG A C 1
ATOM 2729 O O . ARG A 1 337 ? -24.493 0.580 31.030 1.00 88.31 337 ARG A O 1
ATOM 2736 N N . THR A 1 338 ? -26.237 1.969 31.330 1.00 88.19 338 THR A N 1
ATOM 2737 C CA . THR A 1 338 ? -26.068 2.784 30.121 1.00 88.19 338 THR A CA 1
ATOM 2738 C C . THR A 1 338 ? -25.636 4.197 30.505 1.00 88.19 338 THR A C 1
ATOM 2740 O O . THR A 1 338 ? -26.081 4.725 31.524 1.00 88.19 338 THR A O 1
ATOM 2743 N N . GLU A 1 339 ? -24.778 4.818 29.700 1.00 84.62 339 GLU A N 1
ATOM 2744 C CA . GLU A 1 339 ? -24.287 6.188 29.902 1.00 84.62 339 GLU A CA 1
ATOM 2745 C C . GLU A 1 339 ? -25.300 7.232 29.406 1.00 84.62 339 GLU A C 1
ATOM 2747 O O . GLU A 1 339 ? -25.291 8.378 29.851 1.00 84.62 339 GLU A O 1
ATOM 2752 N N . SER A 1 340 ? -26.199 6.841 28.496 1.00 85.94 340 SER A N 1
ATOM 2753 C CA . SER A 1 340 ? -27.223 7.722 27.929 1.00 85.94 340 SER A CA 1
ATOM 2754 C C . SER A 1 340 ? -28.461 6.961 27.448 1.00 85.94 340 SER A C 1
ATOM 2756 O O . SER A 1 340 ? -28.413 5.761 27.173 1.00 85.94 340 SER A O 1
ATOM 2758 N N . GLU A 1 341 ? -29.577 7.678 27.290 1.00 85.88 341 GLU A N 1
ATOM 2759 C CA . GLU A 1 341 ? -30.803 7.132 26.689 1.00 85.88 341 GLU A CA 1
ATOM 2760 C C . GLU A 1 341 ? -30.578 6.689 25.236 1.00 85.88 341 GLU A C 1
ATOM 2762 O O . GLU A 1 341 ? -31.102 5.665 24.799 1.00 85.88 341 GLU A O 1
ATOM 2767 N N . THR A 1 342 ? -29.760 7.429 24.482 1.00 87.19 342 THR A N 1
ATOM 2768 C CA . THR A 1 342 ? -29.422 7.094 23.091 1.00 87.19 342 THR A CA 1
ATOM 2769 C C . THR A 1 342 ? -28.668 5.774 23.007 1.00 87.19 342 THR A C 1
ATOM 2771 O O . THR A 1 342 ? -28.970 4.940 22.153 1.00 87.19 342 THR A O 1
ATOM 2774 N N . GLU A 1 343 ? -27.732 5.546 23.924 1.00 88.44 343 GLU A N 1
ATOM 2775 C CA . GLU A 1 343 ? -27.035 4.275 24.033 1.00 88.44 343 GLU A CA 1
ATOM 2776 C C . GLU A 1 343 ? -27.992 3.132 24.392 1.00 88.44 343 GLU A C 1
ATOM 2778 O O . GLU A 1 343 ? -27.970 2.089 23.739 1.00 88.44 343 GLU A O 1
ATOM 2783 N N . GLN A 1 344 ? -28.882 3.333 25.368 1.00 88.06 344 GLN A N 1
ATOM 2784 C CA . GLN A 1 344 ? -29.887 2.336 25.744 1.00 88.06 344 GLN A CA 1
ATOM 2785 C C . GLN A 1 344 ? -30.768 1.939 24.552 1.00 88.06 344 GLN A C 1
ATOM 2787 O O . GLN A 1 344 ? -31.024 0.752 24.332 1.00 88.06 344 GLN A O 1
ATOM 2792 N N . VAL A 1 345 ? -31.194 2.915 23.744 1.00 88.56 345 VAL A N 1
ATOM 2793 C CA . VAL A 1 345 ? -31.938 2.673 22.500 1.00 88.56 345 VAL A CA 1
ATOM 2794 C C . VAL A 1 345 ? -31.099 1.870 21.505 1.00 88.56 345 VAL A C 1
ATOM 2796 O O . VAL A 1 345 ? -31.608 0.899 20.941 1.00 88.56 345 VAL A O 1
ATOM 2799 N N . ASN A 1 346 ? -29.823 2.214 21.315 1.00 88.38 346 ASN A N 1
ATOM 2800 C CA . ASN A 1 346 ? -28.931 1.486 20.409 1.00 88.38 346 ASN A CA 1
ATOM 2801 C C . ASN A 1 346 ? -28.718 0.032 20.866 1.00 88.38 346 ASN A C 1
ATOM 2803 O O . ASN A 1 346 ? -28.804 -0.885 20.050 1.00 88.38 346 ASN A O 1
ATOM 2807 N N . MET A 1 347 ? -28.520 -0.205 22.165 1.00 89.06 347 MET A N 1
ATOM 2808 C CA . MET A 1 347 ? -28.363 -1.551 22.724 1.00 89.06 347 MET A CA 1
ATOM 2809 C C . MET A 1 347 ? -29.631 -2.400 22.553 1.00 89.06 347 MET A C 1
ATOM 2811 O O . MET A 1 347 ? -29.538 -3.574 22.195 1.00 89.06 347 MET A O 1
ATOM 2815 N N . LYS A 1 348 ? -30.824 -1.822 22.752 1.00 89.06 348 LYS A N 1
ATOM 2816 C CA . LYS A 1 348 ? -32.095 -2.523 22.489 1.00 89.06 348 LYS A CA 1
ATOM 2817 C C . LYS A 1 348 ? -32.260 -2.852 21.010 1.00 89.06 348 LYS A C 1
ATOM 2819 O O . LYS A 1 348 ? -32.590 -3.981 20.659 1.00 89.06 348 LYS A O 1
ATOM 2824 N N . ARG A 1 349 ? -32.046 -1.854 20.149 1.00 88.44 349 ARG A N 1
ATOM 2825 C CA . ARG A 1 349 ? -32.350 -1.931 18.718 1.00 88.44 349 ARG A CA 1
ATOM 2826 C C . ARG A 1 349 ? -31.370 -2.808 17.946 1.00 88.44 349 ARG A C 1
ATOM 2828 O O . ARG A 1 349 ? -31.815 -3.575 17.102 1.00 88.44 349 ARG A O 1
ATOM 2835 N N . TYR A 1 350 ? -30.072 -2.682 18.217 1.00 87.56 350 TYR A N 1
ATOM 2836 C CA . TYR A 1 350 ? -29.021 -3.306 17.406 1.00 87.56 350 TYR A CA 1
ATOM 2837 C C . TYR A 1 350 ? -28.356 -4.501 18.091 1.00 87.56 350 TYR A C 1
ATOM 2839 O O . TYR A 1 350 ? -27.989 -5.455 17.416 1.00 87.56 350 TYR A O 1
ATOM 2847 N N . LEU A 1 351 ? -28.233 -4.495 19.425 1.00 87.62 351 LEU A N 1
ATOM 2848 C CA . LEU A 1 351 ? -27.629 -5.614 20.168 1.00 87.62 351 LEU A CA 1
ATOM 2849 C C . LEU A 1 351 ? -28.669 -6.619 20.695 1.00 87.62 351 LEU A C 1
ATOM 2851 O O . LEU A 1 351 ? -28.298 -7.638 21.273 1.00 87.62 351 LEU A O 1
ATOM 2855 N N . GLY A 1 352 ? -29.967 -6.350 20.504 1.00 86.06 352 GLY A N 1
ATOM 2856 C CA . GLY A 1 352 ? -31.058 -7.230 20.936 1.00 86.06 352 GLY A CA 1
ATOM 2857 C C . GLY A 1 352 ? -31.235 -7.308 22.455 1.00 86.06 352 GLY A C 1
ATOM 2858 O O . GLY A 1 352 ? -31.830 -8.263 22.962 1.00 86.06 352 GLY A O 1
ATOM 2859 N N . MET A 1 353 ? -30.712 -6.323 23.190 1.00 87.31 353 MET A N 1
ATOM 2860 C CA . MET A 1 353 ? -30.742 -6.314 24.650 1.00 87.31 353 MET A CA 1
ATOM 2861 C C . MET A 1 353 ? -32.155 -6.048 25.164 1.00 87.31 353 MET A C 1
ATOM 2863 O O . MET A 1 353 ? -32.878 -5.196 24.645 1.00 87.31 353 MET A O 1
ATOM 2867 N N . LYS A 1 354 ? -32.554 -6.779 26.206 1.00 86.38 354 LYS A N 1
ATOM 2868 C CA . LYS A 1 354 ? -33.905 -6.714 26.769 1.00 86.38 354 LYS A CA 1
ATOM 2869 C C . LYS A 1 354 ? -33.891 -6.114 28.164 1.00 86.38 354 LYS A C 1
ATOM 2871 O O . LYS A 1 354 ? -32.932 -6.270 28.918 1.00 86.38 354 LYS A O 1
ATOM 2876 N N . GLU A 1 355 ? -34.996 -5.472 28.509 1.00 84.81 355 GLU A N 1
ATOM 2877 C CA . GLU A 1 355 ? -35.333 -5.150 29.892 1.00 84.81 355 GLU A CA 1
ATOM 2878 C C . GLU A 1 355 ? -36.232 -6.253 30.455 1.00 84.81 355 GLU A C 1
ATOM 2880 O O . GLU A 1 355 ? -37.025 -6.835 29.703 1.00 84.81 355 GLU A O 1
ATOM 2885 N N . PRO A 1 356 ? -36.145 -6.550 31.761 1.00 79.25 356 PRO A N 1
ATOM 2886 C CA . PRO A 1 356 ? -37.114 -7.421 32.402 1.00 79.25 356 PRO A CA 1
ATOM 2887 C C . PRO A 1 356 ? -38.509 -6.813 32.266 1.00 79.25 356 PRO A C 1
ATOM 2889 O O . PRO A 1 356 ? -38.719 -5.628 32.534 1.00 79.25 356 PRO A O 1
ATOM 2892 N N . THR A 1 357 ? -39.471 -7.623 31.843 1.00 67.75 357 THR A N 1
ATOM 2893 C CA . THR A 1 357 ? -40.865 -7.197 31.730 1.00 67.75 357 THR A CA 1
ATOM 2894 C C . THR A 1 357 ? -41.440 -7.010 33.133 1.00 67.75 357 THR A C 1
ATOM 2896 O O . THR A 1 357 ? -41.233 -7.860 33.999 1.00 67.75 357 THR A O 1
ATOM 2899 N N . LYS A 1 358 ? -42.154 -5.904 33.374 1.00 59.75 358 LYS A N 1
ATOM 2900 C CA . LYS A 1 358 ? -42.950 -5.746 34.599 1.00 59.75 358 LYS A CA 1
ATOM 2901 C C . LYS A 1 358 ? -44.074 -6.787 34.543 1.00 59.75 358 LYS A C 1
ATOM 2903 O O . LYS A 1 358 ? -44.887 -6.719 33.623 1.00 59.75 358 LYS A O 1
ATOM 2908 N N . VAL A 1 359 ? -44.048 -7.763 35.450 1.00 44.72 359 VAL A N 1
ATOM 2909 C CA . VAL A 1 359 ? -45.122 -8.756 35.640 1.00 44.72 359 VAL A CA 1
ATOM 2910 C C . VAL A 1 359 ? -46.167 -8.185 36.579 1.00 44.72 359 VAL A C 1
ATOM 2912 O O . VAL A 1 359 ? -45.750 -7.578 37.592 1.00 44.72 359 VAL A O 1
#

Foldseek 3Di:
DDDDPPPPPDALLNLLVVCQVVVDDDPDLVVLLVNLLRNLVPDDLPDDCPSQASRQRFAFQVRHTGGWHFAPPDAAAEEEDPPVCVLCNVQCRVRYGHPPHDPSSSVSLVSVQVVNGTSYHYDALLVVLVRCCRQDDVVQFQDQKDFADAPPPSGHHPVNLVSVLVCCQPHPLDCVSQQRGQSADFPDGMGGGLDPQLLEEEPDPDDPLQVVQSVQLPRTYRYPVNDSVHPCVCVRYFYPALLSVLSNLCSSLVHLLSSCVSCPVRDLVSLLSVLVRNLDPVCVVVPVDDPVSLSSQQSRQNWAFLPPRGRHHNVPDQAAEDDPPDDSVPGGRSYTDDPDPSSVVSCCPRNVHHHDDDD

Sequence (359 aa):
MEISSSLHFMTPKLLRTLLIRRKREFKDRNAMILTLEYCLHDLQKSLQFDCLCGLPLLPVADGSFTSIDMKGVGERVYIARGDECGLLKDSITHQLVDCAIPEEVHRKLCYIAETDGTHISFLSCQLPEKLLVKLHPVEWQHAQQVRWTPGIHCQPSEDWLQLLRNYLKSYCDDLIMFSKWPIFRVGDDSLVQLPQKLNVIRNDGWSEKMYSLLVKVICLFLRHDLLLDHPKLECFVQSATARGVLNVFLAIALEPQKIEGIFIDASEGELHELRSFILKTKWFSEEQIDDTHIEIIKHLPIFESYKSRKLVSLSSAIKWLGPTGVSEDLLNDNFLRTESETEQVNMKRYLGMKEPTKV

Secondary structure (DSSP, 8-state):
-----------HHHHHHHHHHHTPPPS-HHHHHHHHHHHTTT--TT--GGGGTTEEEEEBTTS-EEEE-BTTSSS-EEE--TTHHHHHTTT-GGGBB-TTS-HHHHHHHHHHHHTT-BSEEE--THHHHHHHHHHS-GGGTT-SEEE--TTSTTPPPHHHHHHHHHHHHHH-S-SGGGTTSEEEEETTTEEEE--SS--EEE-----HHHHHHHHHTTPEEEPGGG----GGGGGTEE-SSHHHHHHHHHHHHSSGGGGGGGGTT--HHHHHHHHHHHT-HHHHHTT---HHHHHHHHHSTTEEBTTT--EE-SSSS--EEPPTTS-GGG--TTEEP-SSHHHHHHHHHHS---PPP--

InterPro domains:
  IPR052972 Sacsin chaperone regulator [PTHR15600] (6-354)